Protein AF-A0A852ZJP4-F1 (afdb_monomer)

pLDDT: mean 86.16, std 9.62, range [46.94, 97.06]

Structure (mmCIF, N/CA/C/O backbone):
data_AF-A0A852ZJP4-F1
#
_entry.id   AF-A0A852ZJP4-F1
#
loop_
_atom_site.group_PDB
_atom_site.id
_atom_site.type_symbol
_atom_site.label_atom_id
_atom_site.label_alt_id
_atom_site.label_comp_id
_atom_site.label_asym_id
_atom_site.label_entity_id
_atom_site.label_seq_id
_atom_site.pdbx_PDB_ins_code
_atom_site.Cartn_x
_atom_site.Cartn_y
_atom_site.Cartn_z
_atom_site.occupancy
_atom_site.B_iso_or_equiv
_atom_site.auth_seq_id
_atom_site.auth_comp_id
_atom_site.auth_asym_id
_atom_site.auth_atom_id
_atom_site.pdbx_PDB_model_num
ATOM 1 N N . MET A 1 1 ? 1.265 2.710 2.553 1.00 75.94 1 MET A N 1
ATOM 2 C CA . MET A 1 1 ? 0.930 1.268 2.438 1.00 75.94 1 MET A CA 1
ATOM 3 C C . MET A 1 1 ? -0.414 1.030 3.106 1.00 75.94 1 MET A C 1
ATOM 5 O O . MET A 1 1 ? -0.685 1.661 4.122 1.00 75.94 1 MET A O 1
ATOM 9 N N . VAL A 1 2 ? -1.247 0.154 2.551 1.00 76.56 2 VAL A N 1
ATOM 10 C CA . VAL A 1 2 ? -2.549 -0.215 3.118 1.00 76.56 2 VAL A CA 1
ATOM 11 C C . VAL A 1 2 ? -2.599 -1.717 3.342 1.00 76.56 2 VAL A C 1
ATOM 13 O O . VAL A 1 2 ? -2.152 -2.485 2.489 1.00 76.56 2 VAL A O 1
ATOM 16 N N . ALA A 1 3 ? -3.145 -2.126 4.483 1.00 77.19 3 ALA A N 1
ATOM 17 C CA . ALA A 1 3 ? -3.605 -3.486 4.701 1.00 77.19 3 ALA A CA 1
ATOM 18 C C . ALA A 1 3 ? -5.133 -3.488 4.799 1.00 77.19 3 ALA A C 1
ATOM 20 O O . ALA A 1 3 ? -5.717 -2.703 5.540 1.00 77.19 3 ALA A O 1
ATOM 21 N N . MET A 1 4 ? -5.776 -4.356 4.033 1.00 82.81 4 MET A N 1
ATOM 22 C CA . MET A 1 4 ? -7.223 -4.544 4.005 1.00 82.81 4 MET A CA 1
ATOM 23 C C . MET A 1 4 ? -7.523 -5.957 4.493 1.00 82.81 4 MET A C 1
ATOM 25 O O . MET A 1 4 ? -6.771 -6.883 4.177 1.00 82.81 4 MET A O 1
ATOM 29 N N . SER A 1 5 ? -8.592 -6.136 5.261 1.00 80.56 5 SER A N 1
ATOM 30 C CA . SER A 1 5 ? -8.949 -7.457 5.777 1.00 80.56 5 SER A CA 1
ATOM 31 C C . SER A 1 5 ? -10.447 -7.701 5.818 1.00 80.56 5 SER A C 1
ATOM 33 O O . SER A 1 5 ? -11.217 -6.782 6.103 1.00 80.56 5 SER A O 1
ATOM 35 N N . ARG A 1 6 ? -10.825 -8.968 5.633 1.00 76.75 6 ARG A N 1
ATOM 36 C CA . ARG A 1 6 ? -12.169 -9.499 5.868 1.00 76.75 6 ARG A CA 1
ATOM 37 C C . ARG A 1 6 ? -12.089 -10.713 6.803 1.00 76.75 6 ARG A C 1
ATOM 39 O O . ARG A 1 6 ? -11.264 -11.598 6.568 1.00 76.75 6 ARG A O 1
ATOM 46 N N . GLY A 1 7 ? -12.919 -10.755 7.848 1.00 68.25 7 GLY A N 1
ATOM 47 C CA . GLY A 1 7 ? -12.931 -11.795 8.896 1.00 68.25 7 GLY A CA 1
ATOM 48 C C . GLY A 1 7 ? -11.723 -11.801 9.861 1.00 68.25 7 GLY A C 1
ATOM 49 O O . GLY A 1 7 ? -10.751 -11.086 9.653 1.00 68.25 7 GLY A O 1
ATOM 50 N N . LEU A 1 8 ? -11.781 -12.624 10.928 1.00 58.69 8 LEU A N 1
ATOM 51 C CA . LEU A 1 8 ? -10.756 -12.757 11.995 1.00 58.69 8 LEU A CA 1
ATOM 52 C C . LEU A 1 8 ? -10.075 -14.165 11.966 1.00 58.69 8 LEU A C 1
ATOM 54 O O . LEU A 1 8 ? -10.714 -15.137 11.569 1.00 58.69 8 LEU A O 1
ATOM 58 N N . MET A 1 9 ? -8.777 -14.237 12.311 1.00 50.66 9 MET A N 1
ATOM 59 C CA . MET A 1 9 ? -7.701 -15.244 12.025 1.00 50.66 9 MET A CA 1
ATOM 60 C C . MET A 1 9 ? -8.019 -16.773 12.017 1.00 50.66 9 MET A C 1
ATOM 62 O O . MET A 1 9 ? -9.012 -17.184 12.615 1.00 50.66 9 MET A O 1
ATOM 66 N N . PRO A 1 10 ? -7.156 -17.659 11.431 1.00 54.84 10 PRO A N 1
ATOM 67 C CA . PRO A 1 10 ? -5.907 -17.410 10.692 1.00 54.84 10 PRO A CA 1
ATOM 68 C C . PRO A 1 10 ? -6.147 -17.343 9.173 1.00 54.84 10 PRO A C 1
ATOM 70 O O . PRO A 1 10 ? -6.905 -18.130 8.609 1.00 54.84 10 PRO A O 1
ATOM 73 N N . HIS A 1 11 ? -5.522 -16.371 8.509 1.00 60.94 11 HIS A N 1
ATOM 74 C CA . HIS A 1 11 ? -5.861 -15.979 7.138 1.00 60.94 11 HIS A CA 1
ATOM 75 C C . HIS A 1 11 ? -4.796 -16.366 6.116 1.00 60.94 11 HIS A C 1
ATOM 77 O O . HIS A 1 11 ? -3.600 -16.342 6.405 1.00 60.94 11 HIS A O 1
ATOM 83 N N . GLN A 1 12 ? -5.232 -16.601 4.878 1.00 75.44 12 GLN A N 1
ATOM 84 C CA . GLN A 1 12 ? -4.349 -16.533 3.723 1.00 75.44 12 GLN A CA 1
ATOM 85 C C . GLN A 1 12 ? -3.955 -15.063 3.518 1.00 75.44 12 GLN A C 1
ATOM 87 O O . GLN A 1 12 ? -4.802 -14.194 3.292 1.00 75.44 12 GLN A O 1
ATOM 92 N N . ARG A 1 13 ? -2.664 -14.765 3.692 1.00 82.19 13 ARG A N 1
ATOM 93 C CA . ARG A 1 13 ? -2.109 -13.436 3.432 1.00 82.19 13 ARG A CA 1
ATOM 94 C C . ARG A 1 13 ? -1.815 -13.313 1.944 1.00 82.19 13 ARG A C 1
ATOM 96 O O . ARG A 1 13 ? -1.065 -14.116 1.393 1.00 82.19 13 ARG A O 1
ATOM 103 N N . HIS A 1 14 ? -2.365 -12.278 1.329 1.00 85.62 14 HIS A N 1
ATOM 104 C CA . HIS A 1 14 ? -2.153 -11.950 -0.069 1.00 85.62 14 HIS A CA 1
ATOM 105 C C . HIS A 1 14 ? -1.309 -10.685 -0.171 1.00 85.62 14 HIS A C 1
ATOM 107 O O . HIS A 1 14 ? -1.651 -9.627 0.357 1.00 85.62 14 HIS A O 1
ATOM 113 N N . ASP A 1 15 ? -0.181 -10.807 -0.852 1.00 86.12 15 ASP A N 1
ATOM 114 C CA . ASP A 1 15 ? 0.559 -9.647 -1.317 1.00 86.12 15 ASP A CA 1
ATOM 115 C C . ASP A 1 15 ? -0.098 -9.156 -2.610 1.00 86.12 15 ASP A C 1
ATOM 117 O O . ASP A 1 15 ? -0.285 -9.950 -3.536 1.00 86.12 15 ASP A O 1
ATOM 121 N N . LEU A 1 16 ? -0.486 -7.882 -2.671 1.00 89.12 16 LEU A N 1
ATOM 122 C CA . LEU A 1 16 ? -1.111 -7.329 -3.872 1.00 89.12 16 LEU A CA 1
ATOM 123 C C . LEU A 1 16 ? -0.158 -7.363 -5.073 1.00 89.12 16 LEU A C 1
ATOM 125 O O . LEU A 1 16 ? -0.626 -7.521 -6.200 1.00 89.12 16 LEU A O 1
ATOM 129 N N . ASP A 1 17 ? 1.157 -7.322 -4.840 1.00 87.19 17 ASP A N 1
ATOM 130 C CA . ASP A 1 17 ? 2.162 -7.537 -5.884 1.00 87.19 17 ASP A CA 1
ATOM 131 C C . ASP A 1 17 ? 1.987 -8.913 -6.544 1.00 87.19 17 ASP A C 1
ATOM 133 O O . ASP A 1 17 ? 2.053 -9.058 -7.760 1.00 87.19 17 ASP A O 1
ATOM 137 N N . ARG A 1 18 ? 1.640 -9.944 -5.770 1.00 87.38 18 ARG A N 1
ATOM 138 C CA . ARG A 1 18 ? 1.400 -11.293 -6.308 1.00 87.38 18 ARG A CA 1
ATOM 139 C C . ARG A 1 18 ? 0.059 -11.448 -7.022 1.00 87.38 18 ARG A C 1
ATOM 141 O O . ARG A 1 18 ? -0.147 -12.447 -7.700 1.00 87.38 18 ARG A O 1
ATOM 148 N N . LEU A 1 19 ? -0.859 -10.495 -6.867 1.00 89.12 19 LEU A N 1
ATOM 149 C CA . LEU A 1 19 ? -2.069 -10.432 -7.690 1.00 89.12 19 LEU A CA 1
ATOM 150 C C . LEU A 1 19 ? -1.806 -9.675 -8.996 1.00 89.12 19 LEU A C 1
ATOM 152 O O . LEU A 1 19 ? -2.370 -10.041 -10.029 1.00 89.12 19 LEU A O 1
ATOM 156 N N . ALA A 1 20 ? -0.951 -8.648 -8.946 1.00 90.38 20 ALA A N 1
ATOM 157 C CA . ALA A 1 20 ? -0.626 -7.780 -10.074 1.00 90.38 20 ALA A CA 1
ATOM 158 C C . ALA A 1 20 ? 0.368 -8.391 -11.077 1.00 90.38 20 ALA A C 1
ATOM 160 O O . ALA A 1 20 ? 0.413 -7.950 -12.228 1.00 90.38 20 ALA A O 1
ATOM 161 N N . TYR A 1 21 ? 1.133 -9.401 -10.665 1.00 92.12 21 TYR A N 1
ATOM 162 C CA . TYR A 1 21 ? 2.181 -10.021 -11.473 1.00 92.12 21 TYR A CA 1
ATOM 163 C C . TYR A 1 21 ? 2.057 -11.546 -11.500 1.00 92.12 21 TYR A C 1
ATOM 165 O O . TYR A 1 21 ? 1.487 -12.159 -10.598 1.00 92.12 21 TYR A O 1
ATOM 173 N N . GLU A 1 22 ? 2.625 -12.158 -12.534 1.00 90.62 22 GLU A N 1
ATOM 174 C CA . GLU A 1 22 ? 2.744 -13.606 -12.688 1.00 90.62 22 GLU A CA 1
ATOM 175 C C . GLU A 1 22 ? 4.199 -14.033 -12.889 1.00 90.62 22 GLU A C 1
ATOM 177 O O . GLU A 1 22 ? 4.924 -13.394 -13.662 1.00 90.62 22 GLU A O 1
ATOM 182 N N . PRO A 1 23 ? 4.633 -15.128 -12.240 1.00 90.06 23 PRO A N 1
ATOM 183 C CA . PRO A 1 23 ? 5.928 -15.714 -12.533 1.00 90.06 23 PRO A CA 1
ATOM 184 C C . PRO A 1 23 ? 5.949 -16.279 -13.964 1.00 90.06 23 PRO A C 1
ATOM 186 O O . PRO A 1 23 ? 4.914 -16.717 -14.475 1.00 90.06 23 PRO A O 1
ATOM 189 N N . PRO A 1 24 ? 7.125 -16.348 -14.609 1.00 88.94 24 PRO A N 1
ATOM 190 C CA . PRO A 1 24 ? 7.280 -17.056 -15.874 1.00 88.94 24 PRO A CA 1
ATOM 191 C C . PRO A 1 24 ? 6.811 -18.514 -15.753 1.00 88.94 24 PRO A C 1
ATOM 193 O O . PRO A 1 24 ? 7.187 -19.214 -14.811 1.00 88.94 24 PRO A O 1
ATOM 196 N N . ALA A 1 25 ? 6.049 -18.997 -16.742 1.00 85.38 25 ALA A N 1
ATOM 197 C CA . ALA A 1 25 ? 5.377 -20.304 -16.707 1.00 85.38 25 ALA A CA 1
ATOM 198 C C . ALA A 1 25 ? 6.304 -21.509 -16.430 1.00 85.38 25 ALA A C 1
ATOM 200 O O . ALA A 1 25 ? 5.852 -22.544 -15.947 1.00 85.38 25 ALA A O 1
ATOM 201 N N . HIS A 1 26 ? 7.603 -21.381 -16.713 1.00 86.56 26 HIS A N 1
ATOM 202 C CA . HIS A 1 26 ? 8.588 -22.461 -16.593 1.00 86.56 26 HIS A CA 1
ATOM 203 C C . HIS A 1 26 ? 9.645 -22.226 -15.504 1.00 86.56 26 HIS A C 1
ATOM 205 O O . HIS A 1 26 ? 10.646 -22.937 -15.463 1.00 86.56 26 HIS A O 1
ATOM 211 N N . GLN A 1 27 ? 9.458 -21.237 -14.623 1.00 82.38 27 GLN A N 1
ATOM 212 C CA . GLN A 1 27 ? 10.432 -20.900 -13.581 1.00 82.38 27 GLN A CA 1
ATOM 213 C C . GLN A 1 27 ? 9.750 -20.676 -12.229 1.00 82.38 27 GLN A C 1
ATOM 215 O O . GLN A 1 27 ? 9.523 -19.548 -11.797 1.00 82.38 27 GLN A O 1
ATOM 220 N N . ALA A 1 28 ? 9.476 -21.773 -11.517 1.00 70.62 28 ALA A N 1
ATOM 221 C CA . ALA A 1 28 ? 8.825 -21.742 -10.201 1.00 70.62 28 ALA A CA 1
ATOM 222 C C . ALA A 1 28 ? 9.576 -20.897 -9.147 1.00 70.62 28 ALA A C 1
ATOM 224 O O . ALA A 1 28 ? 8.962 -20.413 -8.200 1.00 70.62 28 ALA A O 1
ATOM 225 N N . ASN A 1 29 ? 10.887 -20.696 -9.330 1.00 78.88 29 ASN A N 1
ATOM 226 C CA . ASN A 1 29 ? 11.751 -19.930 -8.428 1.00 78.88 29 ASN A CA 1
ATOM 227 C C . ASN A 1 29 ? 12.230 -18.594 -9.029 1.00 78.88 29 ASN A C 1
ATOM 229 O O . ASN A 1 29 ? 13.226 -18.046 -8.555 1.00 78.88 29 ASN A O 1
ATOM 233 N N . ALA A 1 30 ? 11.565 -18.084 -10.073 1.00 82.69 30 ALA A N 1
ATOM 234 C CA . ALA A 1 30 ? 11.915 -16.797 -10.673 1.00 82.69 30 ALA A CA 1
ATOM 235 C C . ALA A 1 30 ? 11.849 -15.667 -9.638 1.00 82.69 30 ALA A C 1
ATOM 237 O O . ALA A 1 30 ? 10.911 -15.577 -8.834 1.00 82.69 30 ALA A O 1
ATOM 238 N N . GLN A 1 31 ? 12.837 -14.779 -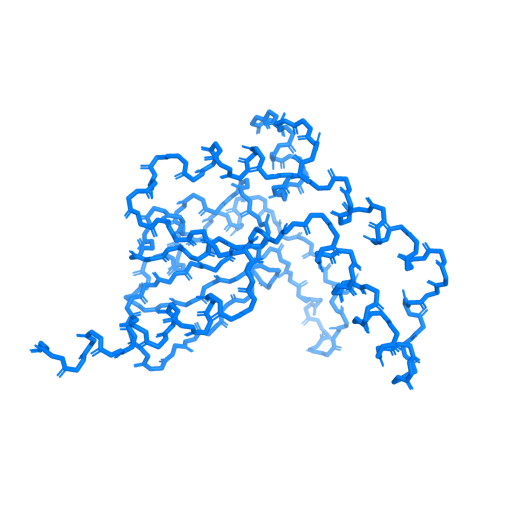9.680 1.00 82.62 31 GLN A N 1
ATOM 239 C CA . GLN A 1 31 ? 12.861 -13.587 -8.845 1.00 82.62 31 GLN A CA 1
ATOM 240 C C . GLN A 1 31 ? 11.719 -12.654 -9.254 1.00 82.62 31 GLN A C 1
ATOM 242 O O . GLN A 1 31 ? 11.375 -12.567 -10.427 1.00 82.62 31 GLN A O 1
ATOM 247 N N . PHE A 1 32 ? 11.155 -11.900 -8.307 1.00 81.31 32 PHE A N 1
ATOM 248 C CA . PHE A 1 32 ? 9.987 -11.045 -8.570 1.00 81.31 32 PHE A CA 1
ATOM 249 C C . PHE A 1 32 ? 10.189 -10.053 -9.733 1.00 81.31 32 PHE A C 1
ATOM 251 O O . PHE A 1 32 ? 9.269 -9.798 -10.496 1.00 81.31 32 PHE A O 1
ATOM 258 N N . ARG A 1 33 ? 11.414 -9.552 -9.935 1.00 81.75 33 ARG A N 1
ATOM 259 C CA . ARG A 1 33 ? 11.764 -8.669 -11.066 1.00 81.75 33 ARG A CA 1
ATOM 260 C C . ARG A 1 33 ? 11.591 -9.306 -12.453 1.00 81.75 33 ARG A C 1
ATOM 262 O O . ARG A 1 33 ? 11.588 -8.594 -13.447 1.00 81.75 33 ARG A O 1
ATOM 269 N N . GLU A 1 34 ? 11.529 -10.632 -12.515 1.00 85.88 34 GLU A N 1
ATOM 270 C CA . GLU A 1 34 ? 11.340 -11.417 -13.741 1.00 85.88 34 GLU A CA 1
ATOM 271 C C . GLU A 1 34 ? 9.856 -11.714 -13.990 1.00 85.88 34 GLU A C 1
ATOM 273 O O . GLU A 1 34 ? 9.499 -12.305 -15.007 1.00 85.88 34 GLU A O 1
ATOM 278 N N . TRP A 1 35 ? 8.983 -11.338 -13.052 1.00 91.25 35 TRP A N 1
ATOM 279 C CA . TRP A 1 35 ? 7.554 -11.559 -13.179 1.00 91.25 35 TRP A CA 1
ATOM 280 C C . TRP A 1 35 ? 6.959 -10.548 -14.150 1.00 91.25 35 TRP A C 1
ATOM 282 O O . TRP A 1 35 ? 7.349 -9.380 -14.198 1.00 91.25 35 TRP A O 1
ATOM 292 N N . THR A 1 36 ? 5.982 -11.001 -14.925 1.00 90.31 36 THR A N 1
ATOM 293 C CA . THR A 1 36 ? 5.297 -10.154 -15.899 1.00 90.31 36 THR A CA 1
ATOM 294 C C . THR A 1 36 ? 4.031 -9.599 -15.275 1.00 90.31 36 THR A C 1
ATOM 296 O O . THR A 1 36 ? 3.273 -10.320 -14.626 1.00 90.31 36 THR A O 1
ATOM 299 N N . ARG A 1 37 ? 3.800 -8.300 -15.462 1.00 90.38 37 ARG A N 1
ATOM 300 C CA . ARG A 1 37 ? 2.549 -7.664 -15.054 1.00 90.38 37 ARG A CA 1
ATOM 301 C C . ARG A 1 37 ? 1.395 -8.284 -15.840 1.00 90.38 37 ARG A C 1
ATOM 303 O O . ARG A 1 37 ? 1.440 -8.323 -17.068 1.00 90.38 37 ARG A O 1
ATOM 310 N N . VAL A 1 38 ? 0.360 -8.738 -15.138 1.00 92.19 38 VAL A N 1
ATOM 311 C CA . VAL A 1 38 ? -0.851 -9.243 -15.801 1.00 92.19 38 VAL A CA 1
ATOM 312 C C . VAL A 1 38 ? -1.714 -8.089 -16.305 1.00 92.19 38 VAL A C 1
ATOM 314 O O . VAL A 1 38 ? -1.563 -6.945 -15.868 1.00 92.19 38 VAL A O 1
ATOM 317 N N . SER A 1 39 ? -2.632 -8.381 -17.229 1.00 91.56 39 SER A N 1
ATOM 318 C CA . SER A 1 39 ? -3.519 -7.363 -17.796 1.00 91.56 39 SER A CA 1
ATOM 319 C C . SER A 1 39 ? -4.359 -6.668 -16.718 1.00 91.56 39 SER A C 1
ATOM 321 O O . SER A 1 39 ? -4.716 -7.258 -15.697 1.00 91.56 39 SER A O 1
ATOM 323 N N . ASP A 1 40 ? -4.729 -5.409 -16.957 1.00 89.00 40 ASP A N 1
ATOM 324 C CA . ASP A 1 40 ? -5.567 -4.635 -16.032 1.00 89.00 40 ASP A CA 1
ATOM 325 C C . ASP A 1 40 ? -6.881 -5.344 -15.698 1.00 89.00 40 ASP A C 1
ATOM 327 O O . ASP A 1 40 ? -7.299 -5.371 -14.539 1.00 89.00 40 ASP A O 1
ATOM 331 N N . GLN A 1 41 ? -7.491 -5.969 -16.706 1.00 92.12 41 GLN A N 1
ATOM 332 C CA . GLN A 1 41 ? -8.696 -6.770 -16.540 1.00 92.12 41 GLN A CA 1
ATOM 333 C C . GLN A 1 41 ? -8.459 -7.946 -15.583 1.00 92.12 41 GLN A C 1
ATOM 335 O O . GLN A 1 41 ? -9.202 -8.100 -14.615 1.00 92.12 41 GLN A O 1
ATOM 340 N N . ALA A 1 42 ? -7.376 -8.707 -15.777 1.00 93.44 42 ALA A N 1
ATOM 341 C CA . ALA A 1 42 ? -7.044 -9.837 -14.913 1.00 93.44 42 ALA A CA 1
ATOM 342 C C . ALA A 1 42 ? -6.795 -9.404 -13.458 1.00 93.44 42 ALA A C 1
ATOM 344 O O . ALA A 1 42 ? -7.176 -10.111 -12.526 1.00 93.44 42 ALA A O 1
ATOM 345 N N . ARG A 1 43 ? -6.198 -8.227 -13.227 1.00 92.56 43 ARG A N 1
ATOM 346 C CA . ARG A 1 43 ? -5.988 -7.700 -11.865 1.00 92.56 43 ARG A CA 1
ATOM 347 C C . ARG A 1 43 ? -7.302 -7.388 -11.162 1.00 92.56 43 ARG A C 1
ATOM 349 O O . ARG A 1 43 ? -7.480 -7.779 -10.009 1.00 92.56 43 ARG A O 1
ATOM 356 N N . ARG A 1 44 ? -8.237 -6.737 -11.859 1.00 92.50 44 ARG A N 1
ATOM 357 C CA . ARG A 1 44 ? -9.577 -6.442 -11.325 1.00 92.50 44 ARG A CA 1
ATOM 358 C C . ARG A 1 44 ? -10.355 -7.718 -11.027 1.00 92.50 44 ARG A C 1
ATOM 360 O O . ARG A 1 44 ? -10.953 -7.828 -9.961 1.00 92.50 44 ARG A O 1
ATOM 367 N N . GLU A 1 45 ? -10.298 -8.699 -11.923 1.00 95.38 45 GLU A N 1
ATOM 368 C CA . GLU A 1 45 ? -10.936 -10.004 -11.724 1.00 95.38 45 GLU A CA 1
ATOM 369 C C . GLU A 1 45 ? -10.360 -10.736 -10.508 1.00 95.38 45 GLU A C 1
ATOM 371 O O . GLU A 1 45 ? -11.113 -11.225 -9.669 1.00 95.38 45 GLU A O 1
ATOM 376 N N . ARG A 1 46 ? -9.033 -10.737 -10.339 1.00 95.62 46 ARG A N 1
ATOM 377 C CA . ARG A 1 46 ? -8.370 -11.303 -9.152 1.00 95.62 46 ARG A CA 1
ATOM 378 C C . ARG A 1 46 ? -8.746 -10.581 -7.867 1.00 95.62 46 ARG A C 1
ATOM 380 O O . ARG A 1 46 ? -8.988 -11.238 -6.856 1.00 95.62 46 ARG A O 1
ATOM 387 N N . ALA A 1 47 ? -8.794 -9.249 -7.890 1.00 94.62 47 ALA A N 1
ATOM 388 C CA . ALA A 1 47 ? -9.229 -8.451 -6.749 1.00 94.62 47 ALA A CA 1
ATOM 389 C C . ALA A 1 47 ? -10.670 -8.789 -6.357 1.00 94.62 47 ALA A C 1
ATOM 391 O O . ALA A 1 47 ? -10.941 -9.006 -5.180 1.00 94.62 47 ALA A O 1
ATOM 392 N N . ALA A 1 48 ? -11.576 -8.881 -7.333 1.00 96.06 48 ALA A N 1
ATOM 393 C CA . ALA A 1 48 ? -12.971 -9.243 -7.111 1.00 96.06 48 ALA A CA 1
ATOM 394 C C . ALA A 1 48 ? -13.119 -10.680 -6.588 1.00 96.06 48 ALA A C 1
ATOM 396 O O . ALA A 1 48 ? -13.847 -10.915 -5.623 1.00 96.06 48 ALA A O 1
ATOM 397 N N . ALA A 1 49 ? -12.380 -11.631 -7.166 1.00 95.69 49 ALA A N 1
ATOM 398 C CA . ALA A 1 49 ? -12.352 -13.014 -6.704 1.00 95.69 49 ALA A CA 1
ATOM 399 C C . ALA A 1 49 ? -11.876 -13.102 -5.246 1.00 95.69 49 ALA A C 1
ATOM 401 O O . ALA A 1 49 ? -12.539 -13.723 -4.418 1.00 95.69 49 ALA A O 1
ATOM 402 N N . LEU A 1 50 ? -10.787 -12.413 -4.892 1.00 94.38 50 LEU A N 1
ATOM 403 C CA . LEU A 1 50 ? -10.313 -12.362 -3.510 1.00 94.38 50 LEU A CA 1
ATOM 404 C C . LEU A 1 50 ? -11.321 -11.667 -2.582 1.00 94.38 50 LEU A C 1
ATOM 406 O O . LEU A 1 50 ? -11.593 -12.172 -1.496 1.00 94.38 50 LEU A O 1
ATOM 410 N N . ALA A 1 51 ? -11.918 -10.554 -3.014 1.00 95.31 51 ALA A N 1
ATOM 411 C CA . ALA A 1 51 ? -12.933 -9.825 -2.257 1.00 95.31 51 ALA A CA 1
ATOM 412 C C . ALA A 1 51 ? -14.153 -10.700 -1.918 1.00 95.31 51 ALA A C 1
ATOM 414 O O . ALA A 1 51 ? -14.746 -10.538 -0.847 1.00 95.31 51 ALA A O 1
ATOM 415 N N . SER A 1 52 ? -14.499 -11.641 -2.804 1.00 95.12 52 SER A N 1
ATOM 416 C CA . SER A 1 52 ? -15.608 -12.583 -2.623 1.00 95.12 52 SER A CA 1
ATOM 417 C C . SER A 1 52 ? -15.359 -13.627 -1.527 1.00 95.12 52 SER A C 1
ATOM 419 O O . SER A 1 52 ? -16.316 -14.159 -0.963 1.00 95.12 52 SER A O 1
ATOM 421 N N . ASN A 1 53 ? -14.096 -13.880 -1.163 1.00 92.81 53 ASN A N 1
ATOM 422 C CA . ASN A 1 53 ? -13.765 -14.814 -0.093 1.00 92.81 53 ASN A CA 1
ATOM 423 C C . ASN A 1 53 ? -14.265 -14.289 1.255 1.00 92.81 53 ASN A C 1
ATOM 425 O O . ASN A 1 53 ? -14.145 -13.105 1.569 1.00 92.81 53 ASN A O 1
ATOM 429 N N . ALA A 1 54 ? -14.759 -15.195 2.099 1.00 87.38 54 ALA A N 1
ATOM 430 C CA . ALA A 1 54 ? -15.254 -14.839 3.428 1.00 87.38 54 ALA A CA 1
ATOM 431 C C . ALA A 1 54 ? -14.151 -14.299 4.354 1.00 87.38 54 ALA A C 1
ATOM 433 O O . ALA A 1 54 ? -14.446 -13.551 5.285 1.00 87.38 54 ALA A O 1
ATOM 434 N N . ARG A 1 55 ? -12.890 -14.703 4.132 1.00 88.56 55 ARG A N 1
ATOM 435 C CA . ARG A 1 55 ? -11.751 -14.318 4.970 1.00 88.56 55 ARG A CA 1
ATOM 436 C C . ARG A 1 55 ? -10.487 -14.079 4.153 1.00 88.56 55 ARG A C 1
ATOM 438 O O . ARG A 1 55 ? -10.079 -14.968 3.412 1.00 88.56 55 ARG A O 1
ATOM 445 N N . TRP A 1 56 ? -9.838 -12.931 4.337 1.00 92.00 56 TRP A N 1
ATOM 446 C CA . TRP A 1 56 ? -8.579 -12.595 3.664 1.00 92.00 56 TRP A CA 1
ATOM 447 C C . TRP A 1 56 ? -7.867 -11.411 4.326 1.00 92.00 56 TRP A C 1
ATOM 449 O O . TRP A 1 56 ? -8.490 -10.581 4.985 1.00 92.00 56 TRP A O 1
ATOM 459 N N . VAL A 1 57 ? -6.552 -11.317 4.110 1.00 90.50 57 VAL A N 1
ATOM 460 C CA . VAL A 1 57 ? -5.758 -10.110 4.381 1.00 90.50 57 VAL A CA 1
ATOM 461 C C . VAL A 1 57 ? -4.957 -9.783 3.132 1.00 90.50 57 VAL A C 1
ATOM 463 O O . VAL A 1 57 ? -4.216 -10.635 2.647 1.00 90.50 57 VAL A O 1
ATOM 466 N N . ALA A 1 58 ? -5.081 -8.559 2.629 1.00 90.31 58 ALA A N 1
ATOM 467 C CA . ALA A 1 58 ? -4.321 -8.066 1.490 1.00 90.31 58 ALA A CA 1
ATOM 468 C C . ALA A 1 58 ? -3.467 -6.865 1.903 1.00 90.31 58 ALA A C 1
ATOM 470 O O . ALA A 1 58 ? -3.959 -5.976 2.596 1.00 90.31 58 ALA A O 1
ATOM 471 N N . SER A 1 59 ? -2.203 -6.819 1.484 1.00 90.56 59 SER A N 1
ATOM 472 C CA . SER A 1 59 ? -1.312 -5.681 1.747 1.00 90.56 59 SER A CA 1
ATOM 473 C C . SER A 1 59 ? -0.663 -5.168 0.472 1.00 90.56 59 SER A C 1
ATOM 475 O O . SER A 1 59 ? -0.221 -5.968 -0.345 1.00 90.56 59 SER A O 1
ATOM 477 N N . GLY A 1 60 ? -0.559 -3.848 0.332 1.00 88.62 60 GLY A N 1
ATOM 478 C CA . GLY A 1 60 ? 0.202 -3.223 -0.748 1.00 88.62 60 GLY A CA 1
ATOM 479 C C . GLY A 1 60 ? -0.044 -1.722 -0.860 1.00 88.62 60 GLY A C 1
ATOM 480 O O . GLY A 1 60 ? -0.551 -1.080 0.066 1.00 88.62 60 GLY A O 1
ATOM 481 N N . GLN A 1 61 ? 0.353 -1.150 -1.993 1.00 84.25 61 GLN A N 1
ATOM 482 C CA . GLN A 1 61 ? 0.257 0.288 -2.272 1.00 84.25 61 GLN A CA 1
ATOM 483 C C . GLN A 1 61 ? -0.653 0.631 -3.458 1.00 84.25 61 GLN A C 1
ATOM 485 O O . GLN A 1 61 ? -0.714 1.785 -3.872 1.00 84.25 61 GLN A O 1
ATOM 490 N N . TYR A 1 62 ? -1.383 -0.356 -3.979 1.00 80.62 62 TYR A N 1
ATOM 491 C CA . TYR A 1 62 ? -2.245 -0.195 -5.144 1.00 80.62 62 TYR A CA 1
ATOM 492 C C . TYR A 1 62 ? -3.596 0.421 -4.797 1.00 80.62 62 TYR A C 1
ATOM 494 O O . TYR A 1 62 ? -4.273 -0.037 -3.872 1.00 80.62 62 TYR A O 1
ATOM 502 N N . ALA A 1 63 ? -3.997 1.407 -5.596 1.00 80.69 63 ALA A N 1
ATOM 503 C CA . ALA A 1 63 ? -5.309 2.049 -5.527 1.00 80.69 63 ALA A CA 1
ATOM 504 C C . ALA A 1 63 ? -6.092 1.944 -6.850 1.00 80.69 63 ALA A C 1
ATOM 506 O O . ALA A 1 63 ? -7.310 2.015 -6.829 1.00 80.69 63 ALA A O 1
ATOM 507 N N . GLY A 1 64 ? -5.432 1.753 -8.000 1.00 83.62 64 GLY A N 1
ATOM 508 C CA . GLY A 1 64 ? -6.093 1.859 -9.315 1.00 83.62 64 GLY A CA 1
ATOM 509 C C . GLY A 1 64 ? -6.936 0.657 -9.779 1.00 83.62 64 GLY A C 1
ATOM 510 O O . GLY A 1 64 ? -7.549 0.724 -10.844 1.00 83.62 64 GLY A O 1
ATOM 511 N N . TRP A 1 65 ? -6.917 -0.463 -9.053 1.00 88.25 65 TRP A N 1
ATOM 512 C CA . TRP A 1 65 ? -7.648 -1.693 -9.417 1.00 88.25 65 TRP A CA 1
ATOM 513 C C . TRP A 1 65 ? -8.171 -2.480 -8.204 1.00 88.25 65 TRP A C 1
ATOM 515 O O . TRP A 1 65 ? -8.669 -3.600 -8.340 1.00 88.25 65 TRP A O 1
ATOM 525 N N . THR A 1 66 ? -8.011 -1.926 -7.003 1.00 93.31 66 THR A N 1
ATOM 526 C CA . THR A 1 66 ? -8.267 -2.598 -5.723 1.00 93.31 66 THR A CA 1
ATOM 527 C C . THR A 1 66 ? -9.590 -2.174 -5.086 1.00 93.31 66 THR A C 1
ATOM 529 O O . THR A 1 66 ? -9.834 -2.488 -3.922 1.00 93.31 66 THR A O 1
ATOM 532 N N . GLU A 1 67 ? -10.472 -1.504 -5.832 1.00 93.19 67 GLU A N 1
ATOM 533 C CA . GLU A 1 67 ? -11.772 -1.017 -5.362 1.00 93.19 67 GLU A CA 1
ATOM 534 C C . GLU A 1 67 ? -12.615 -2.143 -4.756 1.00 93.19 67 GLU A C 1
ATOM 536 O O . GLU A 1 67 ? -13.141 -1.984 -3.661 1.00 93.19 67 GLU A O 1
ATOM 541 N N . ALA A 1 68 ? -12.666 -3.316 -5.395 1.00 95.19 68 ALA A N 1
ATOM 542 C CA . ALA A 1 68 ? -13.420 -4.457 -4.872 1.00 95.19 68 ALA A CA 1
ATOM 543 C C . ALA A 1 68 ? -12.914 -4.915 -3.489 1.00 95.19 68 ALA A C 1
ATOM 545 O O . ALA A 1 68 ? -13.710 -5.246 -2.611 1.00 95.19 68 ALA A O 1
ATOM 546 N N . LEU A 1 69 ? -11.593 -4.894 -3.268 1.00 95.56 69 LEU A N 1
ATOM 547 C CA . LEU A 1 69 ? -10.994 -5.217 -1.969 1.00 95.56 69 LEU A CA 1
ATOM 548 C C . LEU A 1 69 ? -11.287 -4.122 -0.949 1.00 95.56 69 LEU A C 1
ATOM 550 O O . LEU A 1 69 ? -11.694 -4.424 0.173 1.00 95.56 69 LEU A O 1
ATOM 554 N N . ARG A 1 70 ? -11.125 -2.854 -1.348 1.00 95.00 70 ARG A N 1
ATOM 555 C CA . ARG A 1 70 ? -11.475 -1.699 -0.520 1.00 95.00 70 ARG A CA 1
ATOM 556 C C . ARG A 1 70 ? -12.918 -1.818 -0.056 1.00 95.00 70 ARG A C 1
ATOM 558 O O . ARG A 1 70 ? -13.170 -1.671 1.132 1.00 95.00 70 ARG A O 1
ATOM 565 N N . ASP A 1 71 ? -13.851 -2.107 -0.951 1.00 96.25 71 ASP A N 1
ATOM 566 C CA . ASP A 1 71 ? -15.283 -2.113 -0.660 1.00 96.25 71 ASP A CA 1
ATOM 567 C C . ASP A 1 71 ? -15.693 -3.326 0.183 1.00 96.25 71 ASP A C 1
ATOM 569 O O . ASP A 1 71 ? -16.464 -3.164 1.127 1.00 96.25 71 ASP A O 1
ATOM 573 N N . ALA A 1 72 ? -15.096 -4.497 -0.048 1.00 96.56 72 ALA A N 1
ATOM 574 C CA . ALA A 1 72 ? -15.393 -5.716 0.707 1.00 96.56 72 ALA A CA 1
ATOM 575 C C . ALA A 1 72 ? -14.682 -5.832 2.068 1.00 96.56 72 ALA A C 1
ATOM 577 O O . ALA A 1 72 ? -15.055 -6.691 2.865 1.00 96.56 72 ALA A O 1
ATOM 578 N N . ALA A 1 73 ? -13.648 -5.027 2.338 1.00 95.94 73 ALA A N 1
ATOM 579 C CA . ALA A 1 73 ? -12.936 -5.077 3.614 1.00 95.94 73 ALA A CA 1
ATOM 580 C C . ALA A 1 73 ? -13.857 -4.716 4.792 1.00 95.94 73 ALA A C 1
ATOM 582 O O . ALA A 1 73 ? -14.645 -3.775 4.690 1.00 95.94 73 ALA A O 1
ATOM 583 N N . ASP A 1 74 ? -13.692 -5.399 5.923 1.00 94.75 74 ASP A N 1
ATOM 584 C CA . ASP A 1 74 ? -14.325 -5.032 7.196 1.00 94.75 74 ASP A CA 1
ATOM 585 C C . ASP A 1 74 ? -13.522 -3.928 7.897 1.00 94.75 74 ASP A C 1
ATOM 587 O O . ASP A 1 74 ? -14.077 -3.035 8.535 1.00 94.75 74 ASP A O 1
ATOM 591 N N . VAL A 1 75 ? -12.192 -3.984 7.760 1.00 94.75 75 VAL A N 1
ATOM 592 C CA . VAL A 1 75 ? -11.241 -3.027 8.335 1.00 94.75 75 VAL A CA 1
ATOM 593 C C . VAL A 1 75 ? -10.133 -2.739 7.330 1.00 94.75 75 VAL A C 1
ATOM 595 O O . VAL A 1 75 ? -9.646 -3.631 6.630 1.00 94.75 75 VAL A O 1
ATOM 598 N N . ILE A 1 76 ? -9.712 -1.477 7.288 1.00 95.31 76 ILE A N 1
ATOM 599 C CA . ILE A 1 76 ? -8.582 -1.006 6.495 1.00 95.31 76 ILE A CA 1
ATOM 600 C C . ILE A 1 76 ? -7.575 -0.333 7.429 1.00 95.31 76 ILE A C 1
ATOM 602 O O . ILE A 1 76 ? -7.871 0.693 8.035 1.00 95.31 76 ILE A O 1
ATOM 606 N N . LEU A 1 77 ? -6.366 -0.883 7.526 1.00 94.88 77 LEU A N 1
ATOM 607 C CA . LEU A 1 77 ? -5.236 -0.249 8.201 1.00 94.88 77 LEU A CA 1
ATOM 608 C C . LEU A 1 77 ? -4.435 0.563 7.185 1.00 94.88 77 LEU A C 1
ATOM 610 O O . LEU A 1 77 ? -3.756 0.010 6.315 1.00 94.88 77 LEU A O 1
ATOM 614 N N . TRP A 1 78 ? -4.495 1.885 7.302 1.00 94.75 78 TRP A N 1
ATOM 615 C CA . TRP A 1 78 ? -3.699 2.788 6.483 1.00 94.75 78 TRP A CA 1
ATOM 616 C C . TRP A 1 78 ? -2.431 3.188 7.235 1.00 94.75 78 TRP A C 1
ATOM 618 O O . TRP A 1 78 ? -2.469 3.942 8.204 1.00 94.75 78 TRP A O 1
ATOM 628 N N . LEU A 1 79 ? -1.290 2.695 6.756 1.00 91.81 79 LEU A N 1
ATOM 629 C CA . LEU A 1 79 ? 0.025 3.066 7.260 1.00 91.81 79 LEU A CA 1
ATOM 630 C C . LEU A 1 79 ? 0.465 4.382 6.630 1.00 91.81 79 LEU A C 1
ATOM 632 O O . LEU A 1 79 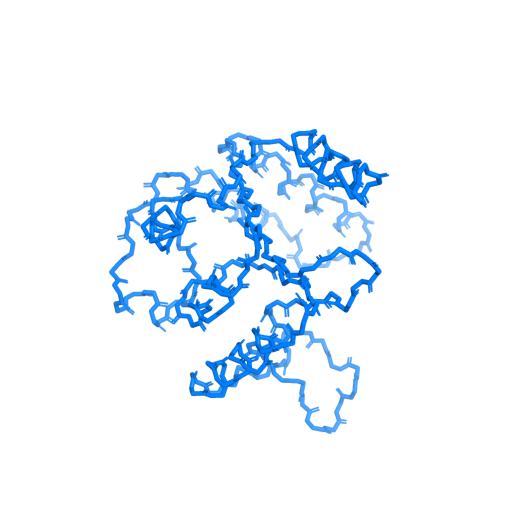? 0.808 4.429 5.441 1.00 91.81 79 LEU A O 1
ATOM 636 N N . ASP A 1 80 ? 0.463 5.421 7.456 1.00 92.31 80 ASP A N 1
ATOM 637 C CA . ASP A 1 80 ? 0.785 6.789 7.076 1.00 92.31 80 ASP A CA 1
ATOM 638 C C . ASP A 1 80 ? 1.785 7.427 8.056 1.00 92.31 80 ASP A C 1
ATOM 640 O O . ASP A 1 80 ? 1.443 8.330 8.827 1.00 92.31 80 ASP A O 1
ATOM 644 N N . PRO A 1 81 ? 3.028 6.916 8.095 1.00 90.06 81 PRO A N 1
ATOM 645 C CA . PRO A 1 81 ? 4.076 7.507 8.911 1.00 90.06 81 PRO A CA 1
ATOM 646 C C . PRO A 1 81 ? 4.423 8.922 8.437 1.00 90.06 81 PRO A C 1
ATOM 648 O O . PRO A 1 81 ? 4.294 9.262 7.260 1.00 90.06 81 PRO A O 1
ATOM 651 N N . SER A 1 82 ? 4.940 9.745 9.351 1.00 90.06 82 SER A N 1
ATOM 652 C CA . SER A 1 82 ? 5.504 11.046 8.979 1.00 90.06 82 SER A CA 1
ATOM 653 C C . SER A 1 82 ? 6.677 10.871 8.004 1.00 90.06 82 SER A C 1
ATOM 655 O O . SER A 1 82 ? 7.392 9.870 8.067 1.00 90.06 82 SER A O 1
ATOM 657 N N . ALA A 1 83 ? 6.919 11.854 7.127 1.00 90.56 83 ALA A N 1
ATOM 658 C CA . ALA A 1 83 ? 8.049 11.823 6.186 1.00 90.56 83 ALA A CA 1
ATOM 659 C C . ALA A 1 83 ? 9.395 11.475 6.861 1.00 90.56 83 ALA A C 1
ATOM 661 O O . ALA A 1 83 ? 10.092 10.595 6.347 1.00 90.56 83 ALA A O 1
ATOM 662 N N . PRO A 1 84 ? 9.754 12.062 8.024 1.00 92.38 84 PRO A N 1
ATOM 663 C CA . PRO A 1 84 ? 10.958 11.662 8.747 1.00 92.38 84 PRO A CA 1
ATOM 664 C C . PRO A 1 84 ? 10.947 10.190 9.167 1.00 92.38 84 PRO A C 1
ATOM 666 O O . PRO A 1 84 ? 11.913 9.478 8.901 1.00 92.38 84 PRO A O 1
ATOM 669 N N . ALA A 1 85 ? 9.853 9.707 9.763 1.00 90.81 85 ALA A N 1
ATOM 670 C CA . ALA A 1 85 ? 9.753 8.323 10.224 1.00 90.81 85 ALA A CA 1
ATOM 671 C C . ALA A 1 85 ? 9.812 7.320 9.059 1.00 90.81 85 ALA A C 1
ATOM 673 O O . ALA A 1 85 ? 10.532 6.325 9.135 1.00 90.81 85 ALA A O 1
ATOM 674 N N . ALA A 1 86 ? 9.114 7.612 7.957 1.00 89.75 86 ALA A N 1
ATOM 675 C CA . ALA A 1 86 ? 9.149 6.816 6.733 1.00 89.75 86 ALA A CA 1
ATOM 676 C C . ALA A 1 86 ? 10.568 6.740 6.153 1.00 89.75 86 ALA A C 1
ATOM 678 O O . ALA A 1 86 ? 11.055 5.662 5.816 1.00 89.75 86 ALA A O 1
ATOM 679 N N . THR A 1 87 ? 11.247 7.887 6.080 1.00 92.12 87 THR A N 1
ATOM 680 C CA . THR A 1 87 ? 12.607 7.998 5.538 1.00 92.12 87 THR A CA 1
ATOM 681 C C . THR A 1 87 ? 13.605 7.211 6.379 1.00 92.12 87 THR A C 1
ATOM 683 O O . THR A 1 87 ? 14.392 6.439 5.833 1.00 92.12 87 THR A O 1
ATOM 686 N N . VAL A 1 88 ? 13.544 7.352 7.707 1.00 93.19 88 VAL A N 1
ATOM 687 C CA . VAL A 1 88 ? 14.387 6.584 8.633 1.00 93.19 88 VAL A CA 1
ATOM 688 C C . VAL A 1 88 ? 14.137 5.086 8.471 1.00 93.19 88 VAL A C 1
ATOM 690 O O . VAL A 1 88 ? 15.099 4.332 8.341 1.00 93.19 88 VAL A O 1
ATOM 693 N N . GLY A 1 89 ? 12.875 4.653 8.407 1.00 88.69 89 GLY A N 1
ATOM 694 C CA . GLY A 1 89 ? 12.530 3.241 8.224 1.00 88.69 89 GLY A CA 1
ATOM 695 C C . GLY A 1 89 ? 13.075 2.655 6.918 1.00 88.69 89 GLY A C 1
ATOM 696 O O . GLY A 1 89 ? 13.660 1.572 6.925 1.00 88.69 89 GLY A O 1
ATOM 697 N N . VAL A 1 90 ? 12.959 3.389 5.806 1.00 88.06 90 VAL A N 1
ATOM 698 C CA . VAL A 1 90 ? 13.514 2.980 4.504 1.00 88.06 90 VAL A CA 1
ATOM 699 C C . VAL A 1 90 ? 15.038 2.871 4.551 1.00 88.06 90 VAL A C 1
ATOM 701 O O . VAL A 1 90 ? 15.594 1.885 4.070 1.00 88.06 90 VAL A O 1
ATOM 704 N N . LEU A 1 91 ? 15.724 3.841 5.161 1.00 91.56 91 LEU A N 1
ATOM 705 C CA . LEU A 1 91 ? 17.183 3.812 5.292 1.00 91.56 91 LEU A CA 1
ATOM 706 C C . LEU A 1 91 ? 17.659 2.667 6.192 1.00 91.56 91 LEU A C 1
ATOM 708 O O . LEU A 1 91 ? 18.594 1.957 5.825 1.00 91.56 91 LEU A O 1
ATOM 712 N N . GLN A 1 92 ? 17.005 2.446 7.334 1.00 91.94 92 GLN A N 1
ATOM 713 C CA . GLN A 1 92 ? 17.300 1.319 8.223 1.00 91.94 92 GLN A CA 1
ATOM 714 C C . GLN A 1 92 ? 17.130 -0.016 7.493 1.00 91.94 92 GLN A C 1
ATOM 716 O O . GLN A 1 92 ? 18.018 -0.866 7.545 1.00 91.94 92 GLN A O 1
ATOM 721 N N . HIS A 1 93 ? 16.024 -0.177 6.761 1.00 87.25 93 HIS A N 1
ATOM 722 C CA . HIS A 1 93 ? 15.771 -1.363 5.950 1.00 87.25 93 HIS A CA 1
ATOM 723 C C . HIS A 1 93 ? 16.877 -1.574 4.909 1.00 87.25 93 HIS A C 1
ATOM 725 O O . HIS A 1 93 ? 17.447 -2.661 4.822 1.00 87.25 93 HIS A O 1
ATOM 731 N N . ALA A 1 94 ? 17.237 -0.525 4.171 1.00 87.75 94 ALA A N 1
ATOM 732 C CA . ALA A 1 94 ? 18.290 -0.587 3.168 1.00 87.75 94 ALA A CA 1
ATOM 733 C C . ALA A 1 94 ? 19.654 -0.988 3.752 1.00 87.75 94 ALA A C 1
ATOM 735 O O . ALA A 1 94 ? 20.341 -1.834 3.183 1.00 87.75 94 ALA A O 1
ATOM 736 N N . ILE A 1 95 ? 20.032 -0.430 4.908 1.00 89.31 95 ILE A N 1
ATOM 737 C CA . ILE A 1 95 ? 21.283 -0.769 5.605 1.00 89.31 95 ILE A CA 1
ATOM 738 C C . ILE A 1 95 ? 21.292 -2.247 6.003 1.00 89.31 95 ILE A C 1
ATOM 740 O O . ILE A 1 95 ? 22.262 -2.950 5.721 1.00 89.31 95 ILE A O 1
ATOM 744 N N . VAL A 1 96 ? 20.203 -2.738 6.604 1.00 90.31 96 VAL A N 1
ATOM 745 C CA . VAL A 1 96 ? 20.078 -4.147 7.008 1.00 90.31 96 VAL A CA 1
ATOM 746 C C . VAL A 1 96 ? 20.209 -5.079 5.803 1.00 90.31 96 VAL A C 1
ATOM 748 O O . VAL A 1 96 ? 20.942 -6.066 5.866 1.00 90.31 96 VAL A O 1
ATOM 751 N N . TRP A 1 97 ? 19.543 -4.776 4.688 1.00 84.94 97 TRP A N 1
ATOM 752 C CA . TRP A 1 97 ? 19.631 -5.598 3.478 1.00 84.94 97 TRP A CA 1
ATOM 753 C C . TRP A 1 97 ? 21.000 -5.541 2.812 1.00 84.94 97 TRP A C 1
ATOM 755 O O . TRP A 1 97 ? 21.498 -6.571 2.355 1.00 84.94 97 TRP A O 1
ATOM 765 N N . ARG A 1 98 ? 21.642 -4.373 2.815 1.00 86.38 98 ARG A N 1
ATOM 766 C CA . ARG A 1 98 ? 23.018 -4.220 2.346 1.00 86.38 98 ARG A CA 1
ATOM 767 C C . ARG A 1 98 ? 23.982 -5.075 3.170 1.00 86.38 98 ARG A C 1
ATOM 769 O O . ARG A 1 98 ? 24.814 -5.771 2.596 1.00 86.38 98 ARG A O 1
ATOM 776 N N . TRP A 1 99 ? 23.847 -5.084 4.498 1.00 89.12 99 TRP A N 1
ATOM 777 C CA . TRP A 1 99 ? 24.651 -5.942 5.381 1.00 89.12 99 TRP A CA 1
ATOM 778 C C . TRP A 1 99 ? 24.399 -7.435 5.161 1.00 89.12 99 TRP A C 1
ATOM 780 O O . TRP A 1 99 ? 25.313 -8.239 5.307 1.00 89.12 99 TRP A O 1
ATOM 790 N N . ARG A 1 100 ? 23.188 -7.812 4.740 1.00 88.88 100 ARG A N 1
ATOM 791 C CA . ARG A 1 100 ? 22.845 -9.183 4.324 1.00 88.88 100 ARG A CA 1
ATOM 792 C C . ARG A 1 100 ? 23.327 -9.542 2.911 1.00 88.88 100 ARG A C 1
ATOM 794 O O . ARG A 1 100 ? 22.996 -10.614 2.417 1.00 88.88 100 ARG A O 1
ATOM 801 N N . GLY A 1 101 ? 24.093 -8.669 2.255 1.00 84.88 101 GLY A N 1
ATOM 802 C CA . GLY A 1 101 ? 24.688 -8.927 0.944 1.00 84.88 101 GLY A CA 1
ATOM 803 C C . GLY A 1 101 ? 23.794 -8.597 -0.254 1.00 84.88 101 GLY A C 1
ATOM 804 O O . GLY A 1 101 ? 24.155 -8.939 -1.380 1.00 84.88 101 GLY A O 1
ATOM 805 N N . SER A 1 102 ? 22.653 -7.921 -0.060 1.00 80.12 102 SER A N 1
ATOM 806 C CA . SER A 1 102 ? 21.841 -7.444 -1.187 1.00 80.12 102 SER A CA 1
ATOM 807 C C . SER A 1 102 ? 22.586 -6.349 -1.954 1.00 80.12 102 SER A C 1
ATOM 809 O O . SER A 1 102 ? 23.021 -5.348 -1.378 1.00 80.12 102 SER A O 1
ATOM 811 N N . ARG A 1 103 ? 22.715 -6.535 -3.272 1.00 76.88 103 ARG A N 1
ATOM 812 C CA . ARG A 1 103 ? 23.317 -5.553 -4.188 1.00 76.88 103 ARG A CA 1
ATOM 813 C C . ARG A 1 103 ? 22.326 -4.487 -4.660 1.00 76.88 103 ARG A C 1
ATOM 815 O O . ARG A 1 103 ? 22.763 -3.471 -5.184 1.00 76.88 103 ARG A O 1
ATOM 822 N N . ASP A 1 104 ? 21.032 -4.690 -4.422 1.00 76.94 104 ASP A N 1
ATOM 823 C CA . ASP A 1 104 ? 19.959 -3.796 -4.880 1.00 76.94 104 ASP A CA 1
ATOM 824 C C . ASP A 1 104 ? 19.883 -2.490 -4.062 1.00 76.94 104 ASP A C 1
ATOM 826 O O . ASP A 1 104 ? 19.194 -1.546 -4.437 1.00 76.94 104 ASP A O 1
ATOM 830 N N . TRP A 1 105 ? 20.626 -2.409 -2.952 1.00 81.81 105 TRP A N 1
ATOM 831 C CA . TRP A 1 105 ? 20.709 -1.240 -2.072 1.00 81.81 105 TRP A CA 1
ATOM 832 C C . TRP A 1 105 ? 22.076 -0.554 -2.170 1.00 81.81 105 TRP A C 1
ATOM 834 O O . TRP A 1 105 ? 22.842 -0.463 -1.199 1.00 81.81 105 TRP A O 1
ATOM 844 N N . ASP A 1 106 ? 22.409 -0.075 -3.368 1.00 86.44 106 ASP A N 1
ATOM 845 C CA . ASP A 1 106 ? 23.509 0.872 -3.541 1.00 86.44 106 ASP A CA 1
ATOM 846 C C . ASP A 1 106 ? 23.156 2.262 -2.972 1.00 86.44 106 ASP A C 1
ATOM 848 O O . ASP A 1 106 ? 22.005 2.561 -2.643 1.00 86.44 106 ASP A O 1
ATOM 852 N N . LEU A 1 107 ? 24.163 3.128 -2.811 1.00 86.88 107 LEU A N 1
ATOM 853 C CA . LEU A 1 107 ? 23.961 4.452 -2.213 1.00 86.88 107 LEU A CA 1
ATOM 854 C C . LEU A 1 107 ? 22.945 5.288 -3.009 1.00 86.88 107 LEU A C 1
ATOM 856 O O . LEU A 1 107 ? 22.153 6.025 -2.424 1.00 86.88 107 LEU A O 1
ATOM 860 N N . ARG A 1 108 ? 22.940 5.150 -4.340 1.00 89.50 108 ARG A N 1
ATOM 861 C CA . ARG A 1 108 ? 22.007 5.857 -5.220 1.00 89.50 108 ARG A CA 1
ATOM 862 C C . ARG A 1 108 ? 20.567 5.423 -4.952 1.00 89.50 108 ARG A C 1
ATOM 864 O O . ARG A 1 108 ? 19.703 6.281 -4.783 1.00 89.50 108 ARG A O 1
ATOM 871 N N . SER A 1 109 ? 20.328 4.121 -4.856 1.00 86.50 109 SER A N 1
ATOM 872 C CA . SER A 1 109 ? 19.023 3.517 -4.581 1.00 86.50 109 SER A CA 1
ATOM 873 C C . SER A 1 109 ? 18.530 3.888 -3.186 1.00 86.50 109 SER A C 1
ATOM 875 O O . SER A 1 109 ? 17.368 4.251 -3.020 1.00 86.50 109 SER A O 1
ATOM 877 N N . MET A 1 110 ? 19.426 3.920 -2.193 1.00 88.44 110 MET A N 1
ATOM 878 C CA . MET A 1 110 ? 19.120 4.410 -0.844 1.00 88.44 110 MET A CA 1
ATOM 879 C C . MET A 1 110 ? 18.662 5.871 -0.849 1.00 88.44 110 MET A C 1
ATOM 881 O O . MET A 1 110 ? 17.623 6.193 -0.274 1.00 88.44 110 MET A O 1
ATOM 885 N N . VAL A 1 111 ? 19.408 6.756 -1.518 1.00 90.62 111 VAL A N 1
ATOM 886 C CA . VAL A 1 111 ? 19.062 8.183 -1.624 1.00 90.62 111 VAL A CA 1
ATOM 887 C C . VAL A 1 111 ? 17.746 8.369 -2.379 1.00 90.62 111 VAL A C 1
ATOM 889 O O . VAL A 1 111 ? 16.905 9.166 -1.962 1.00 90.62 111 VAL A O 1
ATOM 892 N N . GLN A 1 112 ? 17.531 7.621 -3.463 1.00 90.00 112 GLN A N 1
ATOM 893 C CA . GLN A 1 112 ? 16.291 7.673 -4.233 1.00 90.00 112 GLN A CA 1
ATOM 894 C C . GLN A 1 112 ? 15.089 7.210 -3.401 1.00 90.00 112 GLN A C 1
ATOM 896 O O . GLN A 1 112 ? 14.061 7.889 -3.394 1.00 90.00 112 GLN A O 1
ATOM 901 N N . ALA A 1 113 ? 15.227 6.113 -2.655 1.00 87.50 113 ALA A N 1
ATOM 902 C CA . ALA A 1 113 ? 14.181 5.599 -1.780 1.00 87.50 113 ALA A CA 1
ATOM 903 C C . ALA A 1 113 ? 13.881 6.568 -0.622 1.00 87.50 113 ALA A C 1
ATOM 905 O O . ALA A 1 113 ? 12.717 6.861 -0.351 1.00 87.50 113 ALA A O 1
ATOM 906 N N . ALA A 1 114 ? 14.916 7.141 0.001 1.00 90.19 114 ALA A N 1
ATOM 907 C CA . ALA A 1 114 ? 14.781 8.153 1.048 1.00 90.19 114 ALA A CA 1
ATOM 908 C C . ALA A 1 114 ? 14.077 9.419 0.540 1.00 90.19 114 ALA A C 1
ATOM 910 O O . ALA A 1 114 ? 13.127 9.896 1.159 1.00 90.19 114 ALA A O 1
ATOM 911 N N . ARG A 1 115 ? 14.478 9.936 -0.629 1.00 91.62 115 ARG A N 1
ATOM 912 C CA . ARG A 1 115 ? 13.809 11.074 -1.276 1.00 91.62 115 ARG A CA 1
ATOM 913 C C . ARG A 1 115 ? 12.355 10.746 -1.616 1.00 91.62 115 ARG A C 1
ATOM 915 O O . ARG A 1 115 ? 11.477 11.589 -1.433 1.00 91.62 115 ARG A O 1
ATOM 922 N N . GLY A 1 116 ? 12.098 9.524 -2.081 1.00 87.31 116 GLY A N 1
ATOM 923 C CA . GLY A 1 116 ? 10.757 9.002 -2.321 1.00 87.31 116 GLY A CA 1
ATOM 924 C C . GLY A 1 116 ? 9.889 9.079 -1.067 1.00 87.31 116 GLY A C 1
ATOM 925 O O . GLY A 1 116 ? 8.859 9.753 -1.094 1.00 87.31 116 GLY A O 1
ATOM 926 N N . ALA A 1 117 ? 10.353 8.480 0.032 1.00 88.19 117 ALA A N 1
ATOM 927 C CA . ALA A 1 117 ? 9.674 8.472 1.327 1.00 88.19 117 ALA A CA 1
ATOM 928 C C . ALA A 1 117 ? 9.455 9.882 1.894 1.00 88.19 117 ALA A C 1
ATOM 930 O O . ALA A 1 117 ? 8.363 10.196 2.363 1.00 88.19 117 ALA A O 1
ATOM 931 N N . TRP A 1 118 ? 10.458 10.756 1.791 1.00 91.38 118 TRP A N 1
ATOM 932 C CA . TRP A 1 118 ? 10.361 12.135 2.266 1.00 91.38 118 TRP A CA 1
ATOM 933 C C . TRP A 1 118 ? 9.316 12.948 1.497 1.00 91.38 118 TRP A C 1
ATOM 935 O O . TRP A 1 118 ? 8.541 13.696 2.086 1.00 91.38 118 TRP A O 1
ATOM 945 N N . SER A 1 119 ? 9.276 12.788 0.171 1.00 89.00 119 SER A N 1
ATOM 946 C CA . SER A 1 119 ? 8.320 13.498 -0.690 1.00 89.00 119 SER A CA 1
ATOM 947 C C . SER A 1 119 ? 6.892 12.955 -0.607 1.00 89.00 119 SER A C 1
ATOM 949 O O . SER A 1 119 ? 5.963 13.633 -1.031 1.00 89.00 119 SER A O 1
ATOM 951 N N . TYR A 1 120 ? 6.692 11.741 -0.090 1.00 85.62 120 TYR A N 1
ATOM 952 C CA . TYR A 1 120 ? 5.408 11.040 -0.159 1.00 85.62 120 TYR A CA 1
ATOM 953 C C . TYR A 1 120 ? 4.208 11.851 0.378 1.00 85.62 120 TYR A C 1
ATOM 955 O O . TYR A 1 120 ? 3.192 11.917 -0.323 1.00 85.62 120 TYR A O 1
ATOM 963 N N . PRO A 1 121 ? 4.286 12.525 1.547 1.00 84.12 121 PRO A N 1
ATOM 964 C CA . PRO A 1 121 ? 3.153 13.293 2.069 1.00 84.12 121 PRO A CA 1
ATOM 965 C C . PRO A 1 121 ? 2.819 14.548 1.253 1.00 84.12 121 PRO A C 1
ATOM 967 O O . PRO A 1 121 ? 1.696 15.041 1.330 1.00 84.12 121 PRO A O 1
ATOM 970 N N . SER A 1 122 ? 3.781 15.083 0.495 1.00 84.50 122 SER A N 1
ATOM 971 C CA . SER A 1 122 ? 3.637 16.332 -0.263 1.00 84.50 122 SER A CA 1
ATOM 972 C C . SER A 1 122 ? 3.348 16.128 -1.748 1.00 84.50 122 SER A C 1
ATOM 974 O O . SER A 1 122 ? 3.183 17.108 -2.476 1.00 84.50 122 SER A O 1
ATOM 976 N N . ARG A 1 123 ? 3.267 14.879 -2.221 1.00 85.38 123 ARG A N 1
ATOM 977 C CA . ARG A 1 123 ? 2.951 14.598 -3.623 1.00 85.38 123 ARG A CA 1
ATOM 978 C C . ARG A 1 123 ? 1.526 15.046 -3.976 1.00 85.38 123 ARG A C 1
ATOM 980 O O . ARG A 1 123 ? 0.617 14.917 -3.148 1.00 85.38 123 ARG A O 1
ATOM 987 N N . PRO A 1 124 ? 1.326 15.579 -5.194 1.00 84.00 124 PRO A N 1
ATOM 988 C CA . PRO A 1 124 ? 0.008 15.986 -5.649 1.00 84.00 124 PRO A CA 1
ATOM 989 C C . PRO A 1 124 ? -0.918 14.774 -5.737 1.00 84.00 124 PRO A C 1
ATOM 991 O O . PRO A 1 124 ? -0.476 13.643 -5.964 1.00 84.00 124 PRO A O 1
ATOM 994 N N . GLN A 1 125 ? -2.211 15.033 -5.564 1.00 84.69 125 GLN A N 1
ATOM 995 C CA . GLN A 1 125 ? -3.239 14.035 -5.811 1.00 84.69 125 GLN A CA 1
ATOM 996 C C . GLN A 1 125 ? -3.141 13.571 -7.268 1.00 84.69 125 GLN A C 1
ATOM 998 O O . GLN A 1 125 ? -3.133 14.407 -8.168 1.00 84.69 125 GLN A O 1
ATOM 1003 N N . ALA A 1 126 ? -3.065 12.259 -7.482 1.00 81.75 126 ALA A N 1
ATOM 1004 C CA . ALA A 1 126 ? -3.142 11.684 -8.816 1.00 81.75 126 ALA A CA 1
ATOM 1005 C C . ALA A 1 126 ? -4.573 11.779 -9.354 1.00 81.75 126 ALA A C 1
ATOM 1007 O O . ALA A 1 126 ? -5.543 11.551 -8.623 1.00 81.75 126 ALA A O 1
ATOM 1008 N N . THR A 1 127 ? -4.705 12.062 -10.643 1.00 81.38 127 THR A N 1
ATOM 1009 C CA . THR A 1 127 ? -5.963 11.891 -11.366 1.00 81.38 127 THR A CA 1
ATOM 1010 C C . THR A 1 127 ? -6.323 10.403 -11.473 1.00 81.38 127 THR A C 1
ATOM 1012 O O . THR A 1 127 ? -5.484 9.515 -11.302 1.00 81.38 127 THR A O 1
ATOM 1015 N N . ALA A 1 128 ? -7.584 10.105 -11.792 1.00 73.06 128 ALA A N 1
ATOM 1016 C CA . ALA A 1 128 ? -8.021 8.730 -12.041 1.00 73.06 128 ALA A CA 1
ATOM 1017 C C . ALA A 1 128 ? -7.312 8.086 -13.250 1.00 73.06 128 ALA A C 1
ATOM 1019 O O . ALA A 1 128 ? -7.253 6.865 -13.356 1.00 73.06 128 ALA A O 1
ATOM 1020 N N . GLU A 1 129 ? -6.808 8.882 -14.191 1.00 76.56 129 GLU A N 1
ATOM 1021 C CA . GLU A 1 129 ? -5.998 8.402 -15.314 1.00 76.56 129 GLU A CA 1
ATOM 1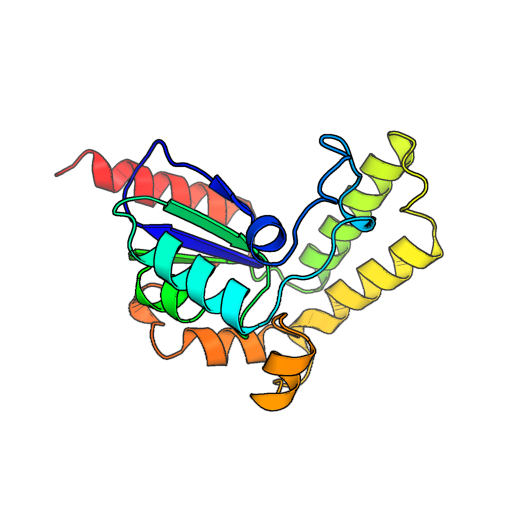022 C C . GLU A 1 129 ? -4.575 8.065 -14.863 1.00 76.56 129 GLU A C 1
ATOM 1024 O O . GLU A 1 129 ? -4.132 6.937 -15.052 1.00 76.56 129 GLU A O 1
ATOM 1029 N N . GLU A 1 130 ? -3.921 8.961 -14.121 1.00 80.25 130 GLU A N 1
ATOM 1030 C CA . GLU A 1 130 ? -2.583 8.717 -13.562 1.00 80.25 130 GLU A CA 1
ATOM 1031 C C . GLU A 1 130 ? -2.549 7.506 -12.617 1.00 80.25 130 GLU A C 1
ATOM 1033 O O . GLU A 1 130 ? -1.565 6.766 -12.583 1.00 80.25 130 GLU A O 1
ATOM 1038 N N . LEU A 1 131 ? -3.622 7.282 -11.850 1.00 74.25 131 LEU A N 1
ATOM 1039 C CA . LEU A 1 131 ? -3.777 6.091 -11.011 1.00 74.25 131 LEU A CA 1
ATOM 1040 C C . LEU A 1 131 ? -3.916 4.802 -11.821 1.00 74.25 131 LEU A C 1
ATOM 1042 O O . LEU A 1 131 ? -3.446 3.761 -11.369 1.00 74.25 131 LEU A O 1
ATOM 1046 N N . ARG A 1 132 ? -4.550 4.855 -12.997 1.00 69.62 132 ARG A N 1
ATOM 1047 C CA . ARG A 1 132 ? -4.655 3.703 -13.904 1.00 69.62 132 ARG A CA 1
ATOM 1048 C C . ARG A 1 132 ? -3.319 3.398 -14.579 1.00 69.62 132 ARG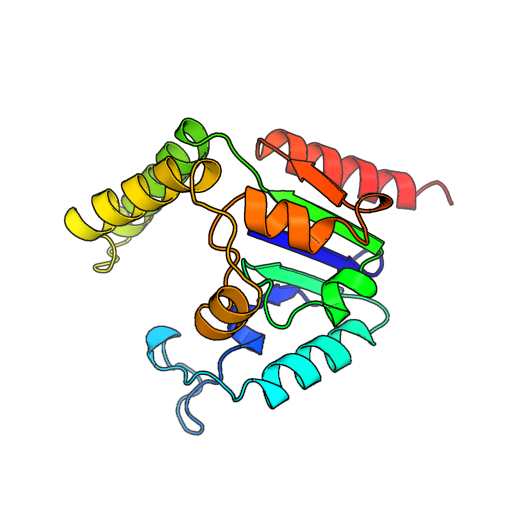 A C 1
ATOM 1050 O O . ARG A 1 132 ? -3.000 2.235 -14.786 1.00 69.62 132 ARG A O 1
ATOM 1057 N N . GLU A 1 133 ? -2.524 4.421 -14.876 1.00 72.62 133 GLU A N 1
ATOM 1058 C CA . GLU A 1 133 ? -1.200 4.245 -15.478 1.00 72.62 133 GLU A CA 1
ATOM 1059 C C . GLU A 1 133 ? -0.157 3.739 -14.474 1.00 72.62 133 GLU A C 1
ATOM 1061 O O . GLU A 1 133 ? 0.615 2.826 -14.772 1.00 72.62 133 GLU A O 1
ATOM 1066 N N . ARG A 1 134 ? -0.121 4.332 -13.274 1.00 70.00 134 ARG A N 1
ATOM 1067 C CA . ARG A 1 134 ? 0.903 4.045 -12.256 1.00 70.00 134 ARG A CA 1
ATOM 1068 C C . ARG A 1 134 ? 0.529 2.922 -11.302 1.00 70.00 134 ARG A C 1
ATOM 1070 O O . ARG A 1 134 ? 1.417 2.416 -10.629 1.00 70.00 134 ARG A O 1
ATOM 1077 N N . ASP A 1 135 ? -0.755 2.575 -11.219 1.00 71.50 135 ASP A N 1
ATOM 1078 C CA . ASP A 1 135 ? -1.397 1.607 -10.312 1.00 71.50 135 ASP A CA 1
ATOM 1079 C C . ASP A 1 135 ? -1.296 1.898 -8.809 1.00 71.50 135 ASP A C 1
ATOM 1081 O O . ASP A 1 135 ? -2.165 1.499 -8.023 1.00 71.50 135 ASP A O 1
ATOM 1085 N N . GLU A 1 136 ? -0.230 2.571 -8.397 1.00 74.88 136 GLU A N 1
ATOM 1086 C CA . GLU A 1 136 ? 0.117 2.860 -7.019 1.00 74.88 136 GLU A CA 1
ATOM 1087 C C . GLU A 1 136 ? -0.465 4.197 -6.567 1.00 74.88 136 GLU A C 1
ATOM 1089 O O . GLU A 1 136 ? -0.479 5.190 -7.303 1.00 74.88 136 GLU A O 1
ATOM 1094 N N . ALA A 1 137 ? -0.883 4.255 -5.302 1.00 75.50 137 ALA A N 1
ATOM 1095 C CA . ALA A 1 137 ? -1.157 5.521 -4.649 1.00 75.50 137 ALA A CA 1
ATOM 1096 C C . ALA A 1 137 ? 0.140 6.338 -4.609 1.00 75.50 137 ALA A C 1
ATOM 1098 O O . ALA A 1 137 ? 1.051 6.069 -3.825 1.00 75.50 137 ALA A O 1
ATOM 1099 N N . ASN A 1 138 ? 0.225 7.354 -5.469 1.00 80.56 138 ASN A N 1
ATOM 1100 C CA . ASN A 1 138 ? 1.440 8.146 -5.615 1.00 80.56 138 ASN A CA 1
ATOM 1101 C C . ASN A 1 138 ? 1.793 8.938 -4.336 1.00 80.56 138 ASN A C 1
ATOM 1103 O O . ASN A 1 138 ? 2.949 9.327 -4.204 1.00 80.56 138 ASN A O 1
ATOM 1107 N N . GLY A 1 139 ? 0.852 9.154 -3.407 1.00 85.75 139 GLY A N 1
ATOM 1108 C CA . GLY A 1 139 ? 1.015 9.941 -2.183 1.00 85.75 139 GLY A CA 1
ATOM 1109 C C . GLY A 1 139 ? -0.181 9.836 -1.228 1.00 85.75 139 GLY A C 1
ATOM 1110 O O . GLY A 1 139 ? -1.216 9.252 -1.558 1.00 85.75 139 GLY A O 1
ATOM 1111 N N . ALA A 1 140 ? -0.052 10.446 -0.044 1.00 87.25 140 ALA A N 1
ATOM 1112 C CA . ALA A 1 140 ? -1.067 10.382 1.015 1.00 87.25 140 ALA A CA 1
ATOM 1113 C C . ALA A 1 140 ? -2.436 10.943 0.586 1.00 87.25 140 ALA A C 1
ATOM 1115 O O . ALA A 1 140 ? -3.459 10.326 0.867 1.00 87.25 140 ALA A O 1
ATOM 1116 N N . ARG A 1 141 ? -2.457 12.064 -0.151 1.00 88.50 141 ARG A N 1
ATOM 1117 C CA . ARG A 1 141 ? -3.697 12.700 -0.641 1.00 88.50 141 ARG A CA 1
ATOM 1118 C C . ARG A 1 141 ? -4.485 11.802 -1.590 1.00 88.50 141 ARG A C 1
ATOM 1120 O O . ARG A 1 141 ? -5.700 11.695 -1.494 1.00 88.50 141 ARG A O 1
ATOM 1127 N N . THR A 1 142 ? -3.786 11.132 -2.496 1.00 89.31 142 THR A N 1
ATOM 1128 C CA . THR A 1 142 ? -4.393 10.187 -3.440 1.00 89.31 142 THR A CA 1
ATOM 1129 C C . THR A 1 142 ? -5.043 9.024 -2.713 1.00 89.31 142 THR A C 1
ATOM 1131 O O . THR A 1 142 ? -6.155 8.620 -3.045 1.00 89.31 142 THR A O 1
ATOM 1134 N N . LEU A 1 143 ? -4.366 8.513 -1.686 1.00 89.75 143 LEU A N 1
ATOM 1135 C CA . LEU A 1 143 ? -4.892 7.420 -0.889 1.00 89.75 143 LEU A CA 1
ATOM 1136 C C . LEU A 1 143 ? -6.092 7.850 -0.038 1.00 89.75 143 LEU A C 1
ATOM 1138 O O . LEU A 1 143 ? -7.058 7.104 0.074 1.00 89.75 143 LEU A O 1
ATOM 1142 N N . GLU A 1 144 ? -6.065 9.066 0.502 1.00 91.19 144 GLU A N 1
ATOM 1143 C CA . GLU A 1 144 ? -7.194 9.663 1.218 1.00 91.19 144 GLU A CA 1
ATOM 1144 C C . GLU A 1 144 ? -8.446 9.741 0.336 1.00 91.19 144 GLU A C 1
ATOM 1146 O O . GLU A 1 144 ? -9.519 9.303 0.743 1.00 91.19 144 GLU A O 1
ATOM 1151 N N . VAL A 1 145 ? -8.296 10.206 -0.906 1.00 90.50 145 VAL A N 1
ATOM 1152 C CA . VAL A 1 145 ? -9.391 10.265 -1.886 1.00 90.50 145 VAL A CA 1
ATOM 1153 C C . VAL A 1 145 ? -9.901 8.867 -2.224 1.00 90.50 145 VAL A C 1
ATOM 1155 O O . VAL A 1 145 ? -11.109 8.633 -2.180 1.00 90.50 145 VAL A O 1
ATOM 1158 N N . PHE A 1 146 ? -8.998 7.921 -2.493 1.00 90.94 146 PHE A N 1
ATOM 1159 C CA . PHE A 1 146 ? -9.353 6.530 -2.783 1.00 90.94 146 PHE A CA 1
ATOM 1160 C C . PHE A 1 146 ? -10.140 5.864 -1.643 1.00 90.94 146 PHE A C 1
ATOM 1162 O O . PHE A 1 146 ? -11.080 5.108 -1.899 1.00 90.94 146 PHE A O 1
ATOM 1169 N N . LEU A 1 147 ? -9.768 6.148 -0.392 1.00 92.88 147 LEU A N 1
ATOM 1170 C CA . LEU A 1 147 ? -10.384 5.584 0.810 1.00 92.88 147 LEU A CA 1
ATOM 1171 C C . LEU A 1 147 ? -11.613 6.363 1.296 1.00 92.88 147 LEU A C 1
ATOM 1173 O O . LEU A 1 147 ? -12.368 5.840 2.115 1.00 92.88 147 LEU A O 1
ATOM 1177 N N . SER A 1 148 ? -11.846 7.577 0.789 1.00 94.31 148 SER A N 1
ATOM 1178 C CA . SER A 1 148 ? -12.957 8.436 1.214 1.00 94.31 148 SER A CA 1
ATOM 1179 C C . SER A 1 148 ? -14.342 7.762 1.195 1.00 94.31 148 SER A C 1
ATOM 1181 O O . SER A 1 148 ? -15.068 7.952 2.177 1.00 94.31 148 SER A O 1
ATOM 1183 N N . PRO A 1 149 ? -14.708 6.904 0.209 1.00 95.38 149 PRO A N 1
ATOM 1184 C CA . PRO A 1 149 ? -16.028 6.263 0.184 1.00 95.38 149 PRO A CA 1
ATOM 1185 C C . PRO A 1 149 ? -16.260 5.279 1.337 1.00 95.38 149 PRO A C 1
ATOM 1187 O O . PRO A 1 149 ? -17.395 4.909 1.615 1.00 95.38 149 PRO A O 1
ATOM 1190 N N . VAL A 1 150 ? -15.189 4.846 2.005 1.00 96.12 150 VAL A N 1
ATOM 1191 C CA . VAL A 1 150 ? -15.211 3.854 3.083 1.00 96.12 150 VAL A CA 1
ATOM 1192 C C . VAL A 1 150 ? -14.487 4.349 4.338 1.00 96.12 150 VAL A C 1
ATOM 1194 O O . VAL A 1 150 ? -13.916 3.573 5.104 1.00 96.12 150 VAL A O 1
ATOM 1197 N N . SER A 1 151 ? -14.468 5.661 4.558 1.00 96.31 151 SER A N 1
ATOM 1198 C CA . SER A 1 151 ? -13.725 6.283 5.663 1.00 96.31 151 SER A CA 1
ATOM 1199 C C . SER A 1 151 ? -14.078 5.714 7.046 1.00 96.31 151 SER A C 1
ATOM 1201 O O . SER A 1 151 ? -13.215 5.639 7.919 1.00 96.31 151 SER A O 1
ATOM 1203 N N . ASN A 1 152 ? -15.306 5.224 7.232 1.00 97.06 152 ASN A N 1
ATOM 1204 C CA . ASN A 1 152 ? -15.796 4.624 8.474 1.00 97.06 152 ASN A CA 1
ATOM 1205 C C . ASN A 1 152 ? -15.076 3.328 8.895 1.00 97.06 152 ASN A C 1
ATOM 1207 O O . ASN A 1 152 ? -15.135 2.969 10.069 1.00 97.06 152 ASN A O 1
ATOM 1211 N N . LYS A 1 153 ? -14.402 2.630 7.971 1.00 95.81 153 LYS A N 1
ATOM 1212 C CA . LYS A 1 153 ? -13.620 1.414 8.270 1.00 95.81 153 LYS A CA 1
ATOM 1213 C C . LYS A 1 153 ? -12.107 1.610 8.206 1.00 95.8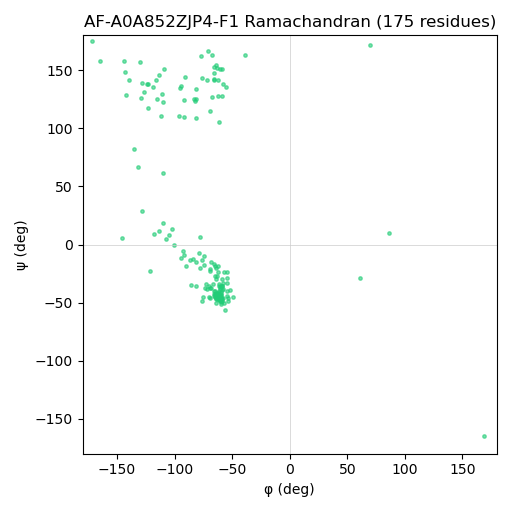1 153 LYS A C 1
ATOM 1215 O O . LYS A 1 153 ? -11.351 0.648 8.351 1.00 95.81 153 LYS A O 1
ATOM 1220 N N . VAL A 1 154 ? -11.655 2.842 7.983 1.00 96.62 154 VAL A N 1
ATOM 1221 C CA . VAL A 1 154 ? -10.236 3.172 7.855 1.00 96.62 154 VAL A CA 1
ATOM 1222 C C . VAL A 1 154 ? -9.67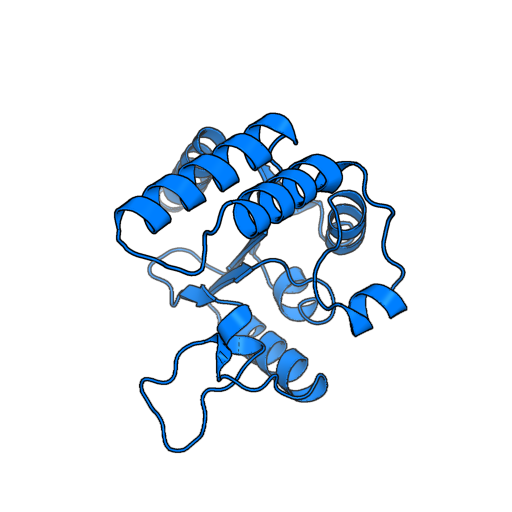0 3.565 9.214 1.00 96.62 154 VAL A C 1
ATOM 1224 O O . VAL A 1 154 ? -10.135 4.502 9.856 1.00 96.62 154 VAL A O 1
ATOM 1227 N N . ILE A 1 155 ? -8.610 2.879 9.628 1.00 96.31 155 ILE A N 1
ATOM 1228 C CA . ILE A 1 155 ? -7.805 3.228 10.795 1.00 96.31 155 ILE A CA 1
ATOM 1229 C C . ILE A 1 155 ? -6.438 3.674 10.285 1.00 96.31 155 ILE A C 1
ATOM 1231 O O . ILE A 1 155 ? -5.662 2.877 9.756 1.00 96.31 155 ILE A O 1
ATOM 1235 N N . ARG A 1 156 ? -6.153 4.970 10.420 1.00 95.62 156 ARG A N 1
ATOM 1236 C CA . ARG A 1 156 ? -4.856 5.548 10.058 1.00 95.62 156 ARG A CA 1
ATOM 1237 C C . ARG A 1 156 ? -3.873 5.337 11.205 1.00 95.62 156 ARG A C 1
ATOM 1239 O O . ARG A 1 156 ? -4.131 5.786 12.317 1.00 95.62 156 ARG A O 1
ATOM 1246 N N . CYS A 1 157 ? -2.751 4.691 10.914 1.00 94.62 157 CYS A N 1
ATOM 1247 C CA . CYS A 1 157 ? -1.671 4.438 11.861 1.00 94.62 157 CYS A CA 1
ATOM 1248 C C . CYS A 1 157 ? -0.415 5.191 11.415 1.00 94.62 157 CYS A C 1
ATOM 1250 O O . CYS A 1 157 ? 0.059 5.014 10.289 1.00 94.62 157 CYS A O 1
ATOM 1252 N N . ARG A 1 158 ? 0.151 6.008 12.303 1.00 92.50 158 ARG A N 1
ATOM 1253 C CA . ARG A 1 158 ? 1.363 6.807 12.047 1.00 92.50 158 ARG A CA 1
ATOM 1254 C C . ARG A 1 158 ? 2.644 6.128 12.515 1.00 92.50 158 ARG A C 1
ATOM 1256 O O . ARG A 1 158 ? 3.741 6.579 12.188 1.00 92.50 158 ARG A O 1
ATOM 1263 N N . SER A 1 159 ? 2.520 5.051 13.282 1.00 90.12 159 SER A N 1
ATOM 1264 C CA . SER A 1 159 ? 3.644 4.330 13.868 1.00 90.12 159 SER A CA 1
ATOM 1265 C C . SER A 1 159 ? 3.383 2.826 13.911 1.00 90.12 159 SER A C 1
ATOM 1267 O O . SER A 1 159 ? 2.237 2.381 13.911 1.00 90.12 159 SER A O 1
ATOM 1269 N N . LEU A 1 160 ? 4.454 2.028 13.984 1.00 87.50 160 LEU A N 1
ATOM 1270 C CA . LEU A 1 160 ? 4.339 0.578 14.180 1.00 87.50 160 LEU A CA 1
ATOM 1271 C C . LEU A 1 160 ? 3.627 0.242 15.497 1.00 87.50 160 LEU A C 1
ATOM 1273 O O . LEU A 1 160 ? 2.845 -0.700 15.546 1.00 87.50 160 LEU A O 1
ATOM 1277 N N . LYS A 1 161 ? 3.866 1.039 16.542 1.00 91.44 161 LYS A N 1
ATOM 1278 C CA . LYS A 1 161 ? 3.196 0.894 17.835 1.00 91.44 161 LYS A CA 1
ATOM 1279 C C . LYS A 1 161 ? 1.674 0.971 17.681 1.00 91.44 161 LYS A C 1
ATOM 1281 O O . LYS A 1 161 ? 0.986 0.053 18.104 1.00 91.44 161 LYS A O 1
ATOM 1286 N N . GLU A 1 162 ? 1.167 1.991 16.989 1.00 94.31 162 GLU A N 1
ATOM 1287 C CA . GLU A 1 162 ? -0.273 2.130 16.725 1.00 94.31 162 GLU A CA 1
ATOM 1288 C C . GLU A 1 162 ? -0.843 0.962 15.914 1.00 94.31 162 GLU A C 1
ATOM 1290 O O . GLU A 1 162 ? -1.990 0.568 16.125 1.00 94.31 162 GLU A O 1
ATOM 1295 N N . VAL A 1 163 ? -0.061 0.395 14.989 1.00 90.06 163 VAL A N 1
ATOM 1296 C CA . VAL A 1 163 ? -0.473 -0.798 14.234 1.00 90.06 163 VAL A CA 1
ATOM 1297 C C . VAL A 1 163 ? -0.643 -1.984 15.171 1.00 90.06 163 VAL A C 1
ATOM 1299 O O . VAL A 1 163 ? -1.686 -2.630 15.136 1.00 90.06 163 VAL A O 1
ATOM 1302 N N . VAL A 1 164 ? 0.355 -2.251 16.018 1.00 90.25 164 VAL A N 1
ATOM 1303 C CA . VAL A 1 164 ? 0.325 -3.354 16.989 1.00 90.25 164 VAL A CA 1
ATOM 1304 C C . VAL A 1 164 ? -0.854 -3.188 17.945 1.00 90.25 164 VAL A C 1
ATOM 1306 O O . VAL A 1 164 ? -1.692 -4.080 18.022 1.00 90.25 164 VAL A O 1
ATOM 1309 N N . GLU A 1 165 ? -1.002 -2.016 18.564 1.00 92.81 165 GLU A N 1
ATOM 1310 C CA . GLU A 1 165 ? -2.112 -1.710 19.478 1.00 92.81 165 GLU A CA 1
ATOM 1311 C C . GLU A 1 165 ? -3.482 -1.844 18.793 1.00 92.81 165 GLU A C 1
ATOM 1313 O O . GLU A 1 165 ? -4.470 -2.277 19.391 1.00 92.81 165 GLU A O 1
ATOM 1318 N N . THR A 1 166 ? -3.572 -1.481 17.511 1.00 92.50 166 THR A N 1
ATOM 1319 C CA . THR A 1 166 ? -4.800 -1.647 16.727 1.00 92.50 166 THR A CA 1
ATOM 1320 C C . THR A 1 166 ? -5.095 -3.116 16.458 1.00 92.50 166 THR A C 1
ATOM 1322 O O . THR A 1 166 ? -6.229 -3.544 16.665 1.00 92.50 1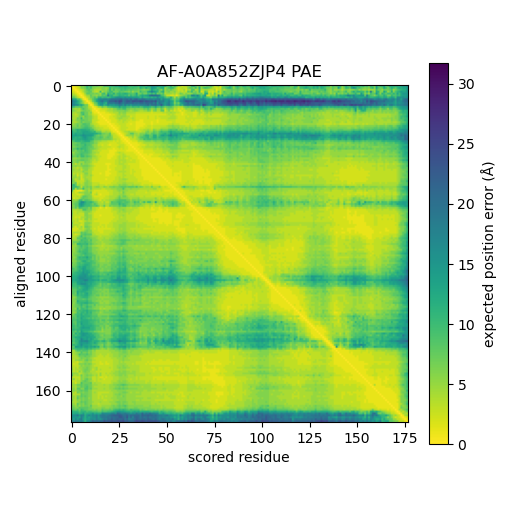66 THR A O 1
ATOM 1325 N N . ILE A 1 167 ? -4.098 -3.899 16.048 1.00 88.75 167 ILE A N 1
ATOM 1326 C CA . ILE A 1 167 ? -4.247 -5.340 15.820 1.00 88.75 167 ILE A CA 1
ATOM 1327 C C . ILE A 1 167 ? -4.654 -6.045 17.118 1.00 88.75 167 ILE A C 1
ATOM 1329 O O . ILE A 1 167 ? -5.581 -6.854 17.102 1.00 88.75 167 ILE A O 1
ATOM 1333 N N . GLU A 1 168 ? -4.024 -5.714 18.245 1.00 89.25 168 GLU A N 1
ATOM 1334 C CA . GLU A 1 168 ? -4.355 -6.265 19.564 1.00 89.25 168 GLU A CA 1
ATOM 1335 C C . GLU A 1 168 ? -5.797 -5.944 19.961 1.00 89.25 168 GLU A C 1
ATOM 1337 O O . GLU A 1 168 ? -6.552 -6.839 20.338 1.00 89.25 168 GLU A O 1
ATOM 1342 N N . ARG A 1 169 ? -6.227 -4.689 19.797 1.00 90.25 169 ARG A N 1
ATOM 1343 C CA . ARG A 1 169 ? -7.602 -4.252 20.078 1.00 90.25 169 ARG A CA 1
ATOM 1344 C C . ARG A 1 169 ? -8.637 -4.949 19.194 1.00 90.25 169 ARG A C 1
ATOM 1346 O O . ARG A 1 169 ? -9.693 -5.342 19.691 1.00 90.25 169 ARG A O 1
ATOM 1353 N N . LEU A 1 170 ? -8.353 -5.111 17.903 1.00 87.69 170 LEU A N 1
ATOM 1354 C CA . LEU A 1 170 ? -9.227 -5.834 16.973 1.00 87.69 170 LEU A CA 1
ATOM 1355 C C . LEU A 1 170 ? -9.304 -7.325 17.327 1.00 87.69 170 LEU A C 1
ATOM 1357 O O . LEU A 1 170 ? -10.386 -7.906 17.321 1.00 87.69 170 LEU A O 1
ATOM 1361 N N . SER A 1 171 ? -8.176 -7.917 17.719 1.00 82.81 171 SER A N 1
ATOM 1362 C CA . SER A 1 171 ? -8.096 -9.322 18.136 1.00 82.81 171 SER A CA 1
ATOM 1363 C C . SER A 1 171 ? -8.790 -9.569 19.481 1.00 82.81 171 SER A C 1
ATOM 1365 O O . SER A 1 171 ? -9.412 -10.611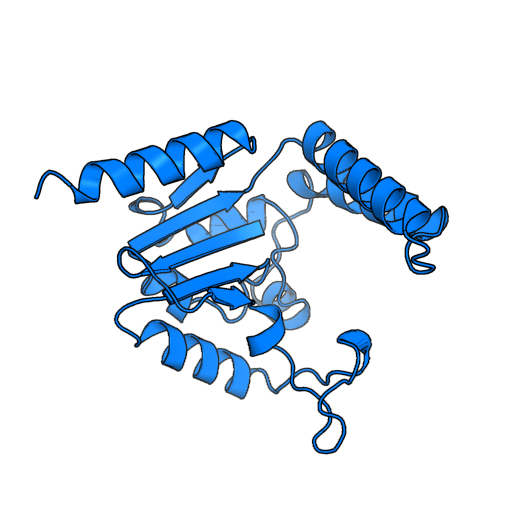 19.677 1.00 82.81 171 SER A O 1
ATOM 1367 N N . GLY A 1 172 ? -8.717 -8.608 20.406 1.00 77.12 172 GLY A N 1
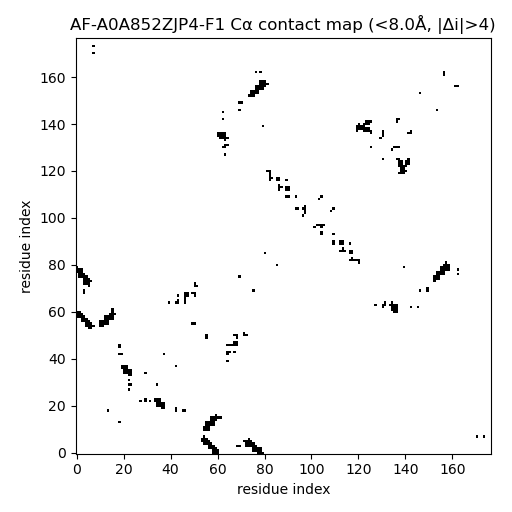ATOM 1368 C CA . GLY A 1 172 ? -9.343 -8.677 21.728 1.00 77.12 172 GLY A CA 1
ATOM 1369 C C . GLY A 1 172 ? -10.865 -8.537 21.687 1.00 77.12 172 GLY A C 1
ATOM 1370 O O . GLY A 1 172 ? -11.560 -9.268 22.389 1.00 77.12 172 GLY A O 1
ATOM 1371 N N . ARG A 1 173 ? -11.402 -7.672 20.811 1.00 60.94 173 ARG A N 1
ATOM 1372 C CA . ARG A 1 173 ? -12.857 -7.554 20.582 1.00 60.94 173 ARG A CA 1
ATOM 1373 C C . ARG A 1 173 ? -13.491 -8.864 20.114 1.00 60.94 173 ARG A C 1
ATOM 1375 O O . ARG A 1 173 ? -14.633 -9.129 20.458 1.00 60.94 173 ARG A O 1
ATOM 1382 N N . SER A 1 174 ? -12.733 -9.700 19.405 1.00 55.88 174 SER A N 1
ATOM 1383 C CA . SER A 1 174 ? -13.202 -10.999 18.914 1.00 55.88 174 SER A CA 1
ATOM 1384 C C . SER A 1 174 ? -13.461 -12.039 20.007 1.00 55.88 174 SER A C 1
ATOM 1386 O O . SER A 1 174 ? -14.058 -13.066 19.706 1.00 55.88 174 SER A O 1
ATOM 1388 N N . ARG A 1 175 ? -12.973 -11.839 21.240 1.00 54.94 175 ARG A N 1
ATOM 1389 C CA . ARG A 1 175 ? -13.171 -12.797 22.345 1.00 54.94 175 ARG A CA 1
ATOM 1390 C C . ARG A 1 175 ? -14.412 -12.507 23.193 1.00 54.94 175 ARG A C 1
ATOM 1392 O O . ARG A 1 175 ? -14.723 -13.303 24.069 1.00 54.94 175 ARG A O 1
ATOM 1399 N N . ALA A 1 176 ? -15.067 -11.366 22.982 1.00 52.03 176 ALA A N 1
ATOM 1400 C CA . ALA A 1 176 ? -16.150 -10.872 23.835 1.00 52.03 176 ALA A CA 1
ATOM 1401 C C . ALA A 1 176 ? -17.556 -11.036 23.222 1.00 52.03 176 ALA A C 1
ATOM 1403 O O . ALA A 1 176 ? -18.519 -10.510 23.774 1.00 52.03 176 ALA A O 1
ATOM 1404 N N . THR A 1 177 ? -17.671 -11.743 22.097 1.00 46.94 177 THR A N 1
ATOM 1405 C CA . THR A 1 177 ? -18.918 -12.024 21.361 1.00 46.94 177 THR A CA 1
ATOM 1406 C C . THR A 1 177 ? -18.998 -13.500 21.043 1.00 46.94 177 THR A C 1
ATOM 1408 O O . THR A 1 177 ? -20.086 -14.077 21.229 1.00 46.94 177 THR A O 1
#

Foldseek 3Di:
DKKFWADDDDADEAELLPLQWAADPPCPPDDSVRTHGDDLVSSLVSLQVQLPDRTYMYDDFFLLRNLSRLVSGQAMEAADAALVVQLVVLLVVLVVVVVVVDPCSDPVNNVVSSVQSNCQAVDDADDSVRCNVVRGRSHDVVVCVSNVVPVVRYDYDHDPVSVVVVVVVVNVVVVPD

Sequence (177 aa):
MVAMSRGLMPHQRHDLDRLAYEPPAHQANAQFREWTRVSDQARRERAAALASNARWVASGQYAGWTEALRDAADVILWLDPSAPAATVGVLQHAIVWRWRGSRDWDLRSMVQAARGAWSYPSRPQATAEELRERDEANGARTLEVFLSPVSNKVIRCRSLKEVVETIERLSGRSRAT

Solvent-accessible surface area (backbone atoms only — not comparable to full-atom values): 9624 Å² total; per-residue (Å²): 82,39,38,37,29,23,74,80,85,91,63,65,75,40,52,46,65,66,60,43,32,39,66,51,97,90,35,97,81,58,57,75,91,66,34,44,72,54,55,72,68,56,31,36,51,50,28,40,57,56,36,68,45,78,56,35,35,40,37,43,52,64,58,50,53,37,58,48,35,63,70,53,32,68,39,30,44,36,52,56,47,51,36,67,57,40,20,51,51,51,49,52,51,38,52,54,41,34,75,72,66,45,76,82,46,41,73,66,49,46,52,51,50,30,52,50,35,45,43,25,72,74,35,69,63,62,50,80,64,55,22,58,74,64,33,39,46,76,15,53,52,29,43,51,62,72,42,52,91,51,50,94,40,53,45,80,24,58,44,73,65,51,45,50,56,47,52,52,51,58,59,54,59,68,75,79,116

Mean predicted aligned error: 6.2 Å

Secondary structure (DSSP, 8-state):
-EEEEESSSS--EEEHHHHHEE--TT-TT--GGGPEEPPHHHHHHHHHHHHHSSSEEEEESB-SS-HHHHHH-SEEEEE---HHHHHHHHHHHHHHHHHTT-SS--HHHHHHHHHHHHHGGGSPPPPHHHHHHH-B--SHHHHHHHHGGGGGGEEEESSHHHHHHHHHHHHHHTT--

Radius of gyration: 17.2 Å; Cα contacts (8 Å, |Δi|>4): 246; chains: 1; bounding box: 44×39×42 Å

Organism: NCBI:txid446787